Protein AF-A0A1E8PNI2-F1 (afdb_monomer)

Structure (mmCIF, N/CA/C/O backbone):
data_AF-A0A1E8PNI2-F1
#
_entry.id   AF-A0A1E8PNI2-F1
#
loop_
_atom_site.group_PDB
_atom_site.id
_atom_site.type_symbol
_atom_site.label_atom_id
_atom_site.label_alt_id
_atom_site.label_comp_id
_atom_site.label_asym_id
_atom_site.label_entity_id
_atom_site.label_seq_id
_atom_site.pdbx_PDB_ins_code
_atom_site.Cartn_x
_atom_site.Cartn_y
_atom_site.Cartn_z
_atom_site.occupancy
_atom_site.B_iso_or_equiv
_atom_site.auth_seq_id
_atom_site.auth_comp_id
_atom_site.auth_asym_id
_atom_site.auth_atom_id
_atom_site.pdbx_PDB_model_num
ATOM 1 N N . MET A 1 1 ? -2.987 -13.257 9.034 1.00 84.88 1 MET A N 1
ATOM 2 C CA . MET A 1 1 ? -2.540 -12.461 10.201 1.00 84.88 1 MET A CA 1
ATOM 3 C C . MET A 1 1 ? -3.691 -11.672 10.809 1.00 84.88 1 MET A C 1
ATOM 5 O O . MET A 1 1 ? -3.978 -11.896 11.973 1.00 84.88 1 MET A O 1
ATOM 9 N N . THR A 1 2 ? -4.420 -10.853 10.042 1.00 90.94 2 THR A N 1
ATOM 10 C CA . THR A 1 2 ? -5.503 -9.996 10.569 1.00 90.94 2 THR A CA 1
ATOM 11 C C . THR A 1 2 ? -6.561 -10.739 11.387 1.00 90.94 2 THR A C 1
ATOM 13 O O . THR A 1 2 ? -6.875 -10.319 12.491 1.00 90.94 2 THR A O 1
ATOM 16 N N . LYS A 1 3 ? -7.035 -11.902 10.914 1.00 92.62 3 LYS A N 1
ATOM 17 C CA . LYS A 1 3 ? -7.978 -12.752 11.665 1.00 92.62 3 LYS A CA 1
ATOM 18 C C . LYS A 1 3 ? -7.457 -13.161 13.052 1.00 92.62 3 LYS A C 1
ATOM 20 O O . LYS A 1 3 ? -8.230 -13.194 13.996 1.00 92.62 3 LYS A O 1
ATOM 25 N N . ALA A 1 4 ? -6.165 -13.466 13.171 1.00 95.38 4 ALA A N 1
ATOM 26 C CA . ALA A 1 4 ? -5.557 -13.889 14.432 1.00 95.38 4 ALA A CA 1
ATOM 27 C C . ALA A 1 4 ? -5.310 -12.708 15.385 1.00 95.38 4 ALA A C 1
ATOM 29 O O . ALA A 1 4 ? -5.453 -12.859 16.589 1.00 95.38 4 ALA A O 1
ATOM 30 N N . ALA A 1 5 ? -4.980 -11.530 14.846 1.00 93.88 5 ALA A N 1
ATOM 31 C CA . ALA A 1 5 ? -4.781 -10.311 15.632 1.00 93.88 5 ALA A CA 1
ATOM 32 C C . ALA A 1 5 ? -6.100 -9.658 16.078 1.00 93.88 5 ALA A C 1
ATOM 34 O O . ALA A 1 5 ? -6.099 -8.808 16.958 1.00 93.88 5 ALA A O 1
ATOM 35 N N . LEU A 1 6 ? -7.228 -10.054 15.488 1.00 93.75 6 LEU A N 1
ATOM 36 C CA . LEU A 1 6 ? -8.536 -9.436 15.683 1.00 93.75 6 LEU A CA 1
ATOM 37 C C . LEU A 1 6 ? -8.996 -9.270 17.152 1.00 93.75 6 LEU A C 1
ATOM 39 O O . LEU A 1 6 ? -9.626 -8.246 17.432 1.00 93.75 6 LEU A O 1
ATOM 43 N N . PRO A 1 7 ? -8.709 -10.198 18.092 1.00 93.88 7 PRO A N 1
ATOM 44 C CA . PRO A 1 7 ? -9.029 -10.012 19.513 1.00 93.88 7 PRO A CA 1
ATOM 45 C C . PRO A 1 7 ? -8.232 -8.887 20.189 1.00 93.88 7 PRO A C 1
ATOM 47 O O . PRO A 1 7 ? -8.651 -8.383 21.222 1.00 93.88 7 PRO A O 1
ATOM 50 N N . LEU A 1 8 ? -7.094 -8.496 19.611 1.00 94.56 8 LEU A N 1
ATOM 51 C CA . LEU A 1 8 ? -6.194 -7.469 20.141 1.00 94.56 8 LEU A CA 1
ATOM 52 C C . LEU A 1 8 ? -6.429 -6.088 19.508 1.00 94.56 8 LEU A C 1
ATOM 54 O O . LEU A 1 8 ? -5.874 -5.106 19.983 1.00 94.56 8 LEU A O 1
ATOM 58 N N . LEU A 1 9 ? -7.221 -5.998 18.432 1.00 94.44 9 LEU A N 1
ATOM 59 C CA . LEU A 1 9 ? -7.457 -4.747 17.707 1.00 94.44 9 LEU A CA 1
ATOM 60 C C . LEU A 1 9 ? -8.602 -3.939 18.330 1.00 94.44 9 LEU A C 1
ATOM 62 O O . LEU A 1 9 ? -9.742 -4.411 18.406 1.00 94.44 9 LEU A O 1
ATOM 66 N N . HIS A 1 10 ? -8.295 -2.699 18.705 1.00 93.44 10 HIS A N 1
ATOM 67 C CA . HIS A 1 10 ? -9.239 -1.723 19.253 1.00 93.44 10 HIS A CA 1
ATOM 68 C C . HIS A 1 10 ? -9.968 -0.953 18.133 1.00 93.44 10 HIS A C 1
ATOM 70 O O . HIS A 1 10 ? -9.463 -0.888 17.007 1.00 93.44 10 HIS A O 1
ATOM 76 N N . PRO A 1 11 ? -11.121 -0.322 18.421 1.00 91.44 11 PRO A N 1
ATOM 77 C CA . PRO A 1 11 ? -11.687 0.700 17.541 1.00 91.44 11 PRO A CA 1
ATOM 78 C C . PRO A 1 11 ? -10.656 1.805 17.262 1.00 91.44 11 PRO A C 1
ATOM 80 O O . PRO A 1 11 ? -9.955 2.234 18.175 1.00 91.44 11 PRO A O 1
ATOM 83 N N . GLY A 1 12 ? -10.527 2.226 16.003 1.00 91.50 12 GLY A N 1
ATOM 84 C CA . GLY A 1 12 ? -9.488 3.158 15.547 1.00 91.50 12 GLY A CA 1
ATOM 85 C C . GLY A 1 12 ? -8.195 2.487 15.071 1.00 91.50 12 GLY A C 1
ATOM 86 O O . GLY A 1 12 ? -7.355 3.147 14.461 1.00 91.50 12 GLY A O 1
ATOM 87 N N . ALA A 1 13 ? -8.029 1.173 15.276 1.00 96.25 13 ALA A N 1
ATOM 88 C CA . ALA A 1 13 ? -6.859 0.461 14.771 1.00 96.25 13 ALA A CA 1
ATOM 89 C C . ALA A 1 13 ? -6.782 0.494 13.233 1.00 96.25 13 ALA A C 1
ATOM 91 O O . ALA A 1 13 ? -7.790 0.546 12.524 1.00 96.25 13 ALA A O 1
ATOM 92 N N . SER A 1 14 ? -5.562 0.407 12.708 1.00 97.00 14 SER A N 1
ATOM 93 C CA . SER A 1 14 ? -5.287 0.422 11.272 1.00 97.00 14 SER A CA 1
ATOM 94 C C . SER A 1 14 ? -4.372 -0.736 10.900 1.00 97.00 14 SER A C 1
ATOM 96 O O . SER A 1 14 ? -3.377 -1.007 11.574 1.00 97.00 14 SER A O 1
ATOM 98 N N . VAL A 1 15 ? -4.719 -1.444 9.828 1.00 96.81 15 VAL A N 1
ATOM 99 C CA . VAL A 1 15 ? -3.931 -2.545 9.275 1.00 96.81 15 VAL A CA 1
ATOM 100 C C . VAL A 1 15 ? -3.375 -2.116 7.929 1.00 96.81 15 VAL A C 1
ATOM 102 O O . VAL A 1 15 ? -4.102 -1.628 7.066 1.00 96.81 15 VAL A O 1
ATOM 105 N N . LEU A 1 16 ? -2.079 -2.338 7.737 1.00 97.56 16 LEU A N 1
ATOM 106 C CA . LEU A 1 16 ? -1.362 -1.903 6.549 1.00 97.56 16 LEU A CA 1
ATOM 107 C C . LEU A 1 16 ? -0.664 -3.077 5.866 1.00 97.56 16 LEU A C 1
ATOM 109 O O . LEU A 1 16 ? -0.139 -3.983 6.517 1.00 97.56 16 LEU A O 1
ATOM 113 N N . THR A 1 17 ? -0.616 -3.049 4.538 1.00 97.44 17 THR A N 1
ATOM 114 C CA . THR A 1 17 ? 0.190 -3.987 3.754 1.00 97.44 17 THR A CA 1
ATOM 115 C C . THR A 1 17 ? 1.008 -3.287 2.676 1.00 97.44 17 THR A C 1
ATOM 117 O O . THR A 1 17 ? 0.727 -2.156 2.298 1.00 97.44 17 THR A O 1
ATOM 120 N N . LEU A 1 18 ? 2.023 -3.980 2.157 1.00 96.12 18 LEU A N 1
ATOM 121 C CA . LEU A 1 18 ? 2.832 -3.507 1.035 1.00 96.12 18 LEU A CA 1
ATOM 122 C C . LEU A 1 18 ? 2.531 -4.300 -0.238 1.00 96.12 18 LEU A C 1
ATOM 124 O O . LEU A 1 18 ? 2.569 -5.546 -0.253 1.00 96.12 18 LEU A O 1
ATOM 128 N N . THR A 1 19 ? 2.309 -3.557 -1.313 1.00 94.56 19 THR A N 1
ATOM 129 C CA . THR A 1 19 ? 2.135 -4.015 -2.692 1.00 94.56 19 THR A CA 1
ATOM 130 C C . THR A 1 19 ? 3.088 -3.260 -3.628 1.00 94.56 19 THR A C 1
ATOM 132 O O . THR A 1 19 ? 3.952 -2.512 -3.168 1.00 94.56 19 THR A O 1
ATOM 135 N N . CYS A 1 20 ? 3.011 -3.525 -4.926 1.00 90.25 20 CYS A N 1
ATOM 136 C CA . CYS A 1 20 ? 3.808 -2.854 -5.944 1.00 90.25 20 CYS A CA 1
ATOM 137 C C . CYS A 1 20 ? 3.066 -2.841 -7.285 1.00 90.25 20 CYS A C 1
ATOM 139 O O . CYS A 1 20 ? 2.121 -3.602 -7.496 1.00 90.25 20 CYS A O 1
ATOM 141 N N . LEU A 1 21 ? 3.565 -2.039 -8.229 1.00 88.06 21 LEU A N 1
ATOM 142 C CA . LEU A 1 21 ? 2.986 -1.855 -9.567 1.00 88.06 21 LEU A CA 1
ATOM 143 C C . LEU A 1 21 ? 2.722 -3.166 -10.339 1.00 88.06 21 LEU A C 1
ATOM 145 O O . LEU A 1 21 ? 1.825 -3.215 -11.178 1.00 88.06 21 LEU A O 1
ATOM 149 N N . GLY A 1 22 ? 3.463 -4.237 -10.030 1.00 85.50 22 GLY A N 1
ATOM 150 C CA . GLY A 1 22 ? 3.287 -5.562 -10.631 1.00 85.50 22 GLY A CA 1
ATOM 151 C C . GLY A 1 22 ? 1.914 -6.211 -10.391 1.00 85.50 22 GLY A C 1
ATOM 152 O O . GLY A 1 22 ? 1.605 -7.208 -11.035 1.00 85.50 22 GLY A O 1
ATOM 153 N N . ALA A 1 23 ? 1.100 -5.675 -9.476 1.00 87.19 23 ALA A N 1
ATOM 154 C CA . ALA A 1 23 ? -0.277 -6.116 -9.250 1.00 87.19 23 ALA A CA 1
ATOM 155 C C . ALA A 1 23 ? -1.255 -5.642 -10.337 1.00 87.19 23 ALA A C 1
ATOM 157 O O . ALA A 1 23 ? -2.196 -6.354 -10.678 1.00 87.19 23 ALA A O 1
ATOM 158 N N . VAL A 1 24 ? -1.030 -4.440 -10.875 1.00 88.06 24 VAL A N 1
ATOM 159 C CA . VAL A 1 24 ? -1.946 -3.770 -11.816 1.00 88.06 24 VAL A CA 1
ATOM 160 C C . VAL A 1 24 ? -1.421 -3.767 -13.249 1.00 88.06 24 VAL A C 1
ATOM 162 O O . VAL A 1 24 ? -2.191 -3.594 -14.192 1.00 88.06 24 VAL A O 1
ATOM 165 N N . ARG A 1 25 ? -0.110 -3.954 -13.436 1.00 85.69 25 ARG A N 1
ATOM 166 C CA . ARG A 1 25 ? 0.539 -4.029 -14.749 1.00 85.69 25 ARG A CA 1
ATOM 167 C C . ARG A 1 25 ? 1.509 -5.198 -14.787 1.00 85.69 25 ARG A C 1
ATOM 169 O O . ARG A 1 25 ? 2.191 -5.482 -13.806 1.00 85.69 25 ARG A O 1
ATOM 176 N N . ALA A 1 26 ? 1.608 -5.840 -15.948 1.00 82.00 26 ALA A N 1
ATOM 177 C CA . ALA A 1 26 ? 2.597 -6.881 -16.172 1.00 82.00 26 ALA A CA 1
ATOM 178 C C . ALA A 1 26 ? 4.001 -6.275 -16.068 1.00 82.00 26 ALA A C 1
ATOM 180 O O . ALA A 1 26 ? 4.405 -5.472 -16.906 1.00 82.00 26 ALA A O 1
ATOM 181 N N . ALA A 1 27 ? 4.727 -6.650 -15.016 1.00 73.88 27 ALA A N 1
ATOM 182 C CA . ALA A 1 27 ? 6.113 -6.272 -14.835 1.00 73.88 27 ALA A CA 1
ATOM 183 C C . ALA A 1 27 ? 7.032 -7.459 -15.168 1.00 73.88 27 ALA A C 1
ATOM 185 O O . ALA A 1 27 ? 6.811 -8.569 -14.671 1.00 73.88 27 ALA A O 1
ATOM 186 N N . PRO A 1 28 ? 8.078 -7.246 -15.978 1.00 71.44 28 PRO A N 1
ATOM 187 C CA . PRO A 1 28 ? 9.084 -8.259 -16.259 1.00 71.44 28 PRO A CA 1
ATOM 188 C C . PRO A 1 28 ? 9.694 -8.775 -14.967 1.00 71.44 28 PRO A C 1
ATOM 190 O O . PRO A 1 28 ? 9.902 -8.013 -14.021 1.00 71.44 28 PRO A O 1
ATOM 193 N N . TYR A 1 29 ? 9.984 -10.073 -14.931 1.00 71.19 29 TYR A N 1
ATOM 194 C CA . TYR A 1 29 ? 10.597 -10.757 -13.787 1.00 71.19 29 TYR A CA 1
ATOM 195 C C . TYR A 1 29 ? 9.740 -10.798 -12.507 1.00 71.19 29 TYR A C 1
ATOM 197 O O . TYR A 1 29 ? 10.125 -11.470 -11.553 1.00 71.19 29 TYR A O 1
ATOM 205 N N . TYR A 1 30 ? 8.564 -10.156 -12.483 1.00 71.94 30 TYR A N 1
ATOM 206 C CA . TYR A 1 30 ? 7.614 -10.232 -11.370 1.00 71.94 30 TYR A CA 1
ATOM 207 C C . TYR A 1 30 ? 6.659 -11.428 -11.481 1.00 71.94 30 TYR A C 1
ATOM 209 O O . TYR A 1 30 ? 6.187 -11.898 -10.452 1.00 71.94 30 TYR A O 1
ATOM 217 N N . ASN A 1 31 ? 6.414 -11.961 -12.686 1.00 81.56 31 ASN A N 1
ATOM 218 C CA . ASN A 1 31 ? 5.708 -13.226 -12.953 1.00 81.56 31 ASN A CA 1
ATOM 219 C C . ASN A 1 31 ? 4.556 -13.519 -11.959 1.00 81.56 31 ASN A C 1
ATOM 221 O O . ASN A 1 31 ? 3.620 -12.735 -11.809 1.00 81.56 31 ASN A O 1
ATOM 225 N N . THR A 1 32 ? 4.646 -14.637 -11.234 1.00 86.06 32 THR A N 1
ATOM 226 C CA . THR A 1 32 ? 3.659 -15.106 -10.253 1.00 86.06 32 THR A CA 1
ATOM 227 C C . THR A 1 32 ? 3.530 -14.204 -9.024 1.00 86.06 32 THR A C 1
ATOM 229 O O . THR A 1 32 ? 2.463 -14.173 -8.409 1.00 86.06 32 THR A O 1
ATOM 232 N N . MET A 1 33 ? 4.556 -13.416 -8.680 1.00 85.50 33 MET A N 1
ATOM 233 C CA . MET A 1 33 ? 4.452 -12.432 -7.597 1.00 85.50 33 MET A CA 1
ATOM 234 C C . MET A 1 33 ? 3.443 -11.334 -7.931 1.00 85.50 33 MET A C 1
ATOM 236 O O . MET A 1 33 ? 2.768 -10.863 -7.019 1.00 85.50 33 MET A O 1
ATOM 240 N N . GLY A 1 34 ? 3.283 -10.966 -9.208 1.00 88.00 34 GLY A N 1
ATOM 241 C CA . GLY A 1 34 ? 2.249 -10.018 -9.635 1.00 88.00 34 GLY A CA 1
ATOM 242 C C . GLY A 1 34 ? 0.842 -10.491 -9.256 1.00 88.00 34 GLY A C 1
ATOM 243 O O . GLY A 1 34 ? 0.088 -9.751 -8.628 1.00 88.00 34 GLY A O 1
ATOM 244 N N . LEU A 1 35 ? 0.532 -11.769 -9.506 1.00 91.06 35 LEU A N 1
ATOM 245 C CA . LEU A 1 35 ? -0.748 -12.381 -9.124 1.00 91.06 35 LEU A CA 1
ATOM 246 C C . LEU A 1 35 ? -0.941 -12.379 -7.603 1.00 91.06 35 LEU A C 1
ATOM 248 O O . LEU A 1 35 ? -2.012 -12.030 -7.106 1.00 91.06 35 LEU A O 1
ATOM 252 N N . ALA A 1 36 ? 0.105 -12.730 -6.850 1.00 92.75 36 ALA A N 1
ATOM 253 C CA . ALA A 1 36 ? 0.057 -12.705 -5.391 1.00 92.75 36 ALA A CA 1
ATOM 254 C C . ALA A 1 36 ? -0.189 -11.284 -4.849 1.00 92.75 36 ALA A C 1
ATOM 256 O O . ALA A 1 36 ? -0.935 -11.107 -3.882 1.00 92.75 36 ALA A O 1
ATOM 257 N N . LYS A 1 37 ? 0.402 -10.259 -5.475 1.00 92.94 37 LYS A N 1
ATOM 258 C CA . LYS A 1 37 ? 0.176 -8.854 -5.114 1.00 92.94 37 LYS A CA 1
ATOM 259 C C . LYS A 1 37 ? -1.225 -8.371 -5.497 1.00 92.94 37 LYS A C 1
ATOM 261 O O . LYS A 1 37 ? -1.862 -7.735 -4.665 1.00 92.94 37 LYS A O 1
ATOM 266 N N . ALA A 1 38 ? -1.753 -8.768 -6.653 1.00 94.94 38 ALA A N 1
ATOM 267 C CA . ALA A 1 38 ? -3.136 -8.480 -7.040 1.00 94.94 38 ALA A CA 1
ATOM 268 C C . ALA A 1 38 ? -4.151 -9.105 -6.064 1.00 94.94 38 ALA A C 1
ATOM 270 O O . ALA A 1 38 ? -5.079 -8.440 -5.602 1.00 94.94 38 ALA A O 1
ATOM 271 N N . SER A 1 39 ? -3.931 -10.365 -5.670 1.00 96.44 39 SER A N 1
ATOM 272 C CA . SER A 1 39 ? -4.733 -11.034 -4.636 1.00 96.44 39 SER A CA 1
ATOM 273 C C . SER A 1 39 ? -4.646 -10.307 -3.287 1.00 96.44 39 SER A C 1
ATOM 275 O O . SER A 1 39 ? -5.661 -10.103 -2.617 1.00 96.44 39 SER A O 1
ATOM 277 N N . ARG A 1 40 ? -3.451 -9.835 -2.906 1.00 94.75 40 ARG A N 1
ATOM 278 C CA . ARG A 1 40 ? -3.257 -9.034 -1.691 1.00 94.75 40 ARG A CA 1
ATOM 279 C C . ARG A 1 40 ? -4.016 -7.703 -1.753 1.00 94.75 40 ARG A C 1
ATOM 281 O O . ARG A 1 40 ? -4.648 -7.348 -0.763 1.00 94.75 40 ARG A O 1
ATOM 288 N N . GLU A 1 41 ? -4.019 -6.997 -2.878 1.00 97.19 41 GLU A N 1
ATOM 289 C CA . GLU A 1 41 ? -4.796 -5.756 -3.036 1.00 97.19 41 GLU A CA 1
ATOM 290 C C . GLU A 1 41 ? -6.306 -5.998 -2.962 1.00 97.19 41 GLU A C 1
ATOM 292 O O . GLU A 1 41 ? -7.022 -5.235 -2.315 1.00 97.19 41 GLU A O 1
ATOM 297 N N . ALA A 1 42 ? -6.799 -7.098 -3.537 1.00 97.44 42 ALA A N 1
ATOM 298 C CA . ALA A 1 42 ? -8.191 -7.503 -3.348 1.00 97.44 42 ALA A CA 1
ATOM 299 C C . ALA A 1 42 ? -8.510 -7.780 -1.872 1.00 97.44 42 ALA A C 1
ATOM 301 O O . ALA A 1 42 ? -9.545 -7.340 -1.369 1.00 97.44 42 ALA A O 1
ATOM 302 N N . SER A 1 43 ? -7.599 -8.441 -1.150 1.00 97.00 43 SER A N 1
ATOM 303 C CA . SER A 1 43 ? -7.786 -8.715 0.278 1.00 97.00 43 SER A CA 1
ATOM 304 C C . SER A 1 43 ? -7.906 -7.442 1.121 1.00 97.00 43 SER A C 1
ATOM 306 O O . SER A 1 43 ? -8.663 -7.449 2.085 1.00 97.00 43 SER A O 1
ATOM 308 N N . VAL A 1 44 ? -7.239 -6.340 0.746 1.00 97.88 44 VAL A N 1
ATOM 309 C CA . VAL A 1 44 ? -7.368 -5.046 1.443 1.00 97.88 44 VAL A CA 1
ATOM 310 C C . VAL A 1 44 ? -8.811 -4.551 1.397 1.00 97.88 44 VAL A C 1
ATOM 312 O O . VAL A 1 44 ? -9.358 -4.206 2.440 1.00 97.88 44 VAL A O 1
ATOM 315 N N . ARG A 1 45 ? -9.461 -4.604 0.227 1.00 97.44 45 ARG A N 1
ATOM 316 C CA . ARG A 1 45 ? -10.866 -4.191 0.069 1.00 97.44 45 ARG A CA 1
ATOM 317 C C . ARG A 1 45 ? -11.815 -5.064 0.890 1.00 97.44 45 ARG A C 1
ATOM 319 O O . ARG A 1 45 ? -12.660 -4.547 1.612 1.00 97.44 45 ARG A O 1
ATOM 326 N N . HIS A 1 46 ? -11.635 -6.384 0.847 1.00 97.69 46 HIS A N 1
ATOM 327 C CA . HIS A 1 46 ? -12.462 -7.304 1.635 1.00 97.69 46 HIS A CA 1
ATOM 328 C C . HIS A 1 46 ? -12.248 -7.157 3.149 1.00 97.69 46 HIS A C 1
ATOM 330 O O . HIS A 1 46 ? -13.195 -7.294 3.925 1.00 97.69 46 HIS A O 1
ATOM 336 N N . LEU A 1 47 ? -11.017 -6.869 3.584 1.00 97.00 47 LEU A N 1
ATOM 337 C CA . LEU A 1 47 ? -10.713 -6.596 4.988 1.00 97.00 47 LEU A CA 1
ATOM 338 C C . LEU A 1 47 ? -11.301 -5.260 5.441 1.00 97.00 47 LEU A C 1
ATOM 340 O O . LEU A 1 47 ? -11.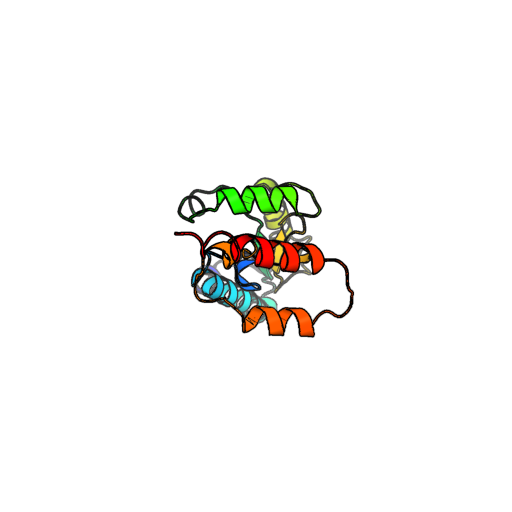841 -5.207 6.540 1.00 97.00 47 LEU A O 1
ATOM 344 N N . ALA A 1 48 ? -11.224 -4.217 4.613 1.00 97.38 48 ALA A N 1
ATOM 345 C CA . ALA A 1 48 ? -11.819 -2.919 4.912 1.00 97.38 48 ALA A CA 1
ATOM 346 C C . ALA A 1 48 ? -13.331 -3.044 5.133 1.00 97.38 48 ALA A C 1
ATOM 348 O O . ALA A 1 48 ? -13.832 -2.557 6.142 1.00 97.38 48 ALA A O 1
ATOM 349 N N . GLU A 1 49 ? -14.025 -3.785 4.266 1.00 97.75 49 GLU A N 1
ATOM 350 C CA . GLU A 1 49 ? -15.459 -4.055 4.420 1.00 97.75 49 GLU A CA 1
ATOM 351 C C . GLU A 1 49 ? -15.759 -4.850 5.701 1.00 97.75 49 GLU A C 1
ATOM 353 O O . GLU A 1 49 ? -16.603 -4.470 6.509 1.00 97.75 49 GLU A O 1
ATOM 358 N N . SER A 1 50 ? -15.013 -5.932 5.941 1.00 95.81 50 SER A N 1
ATOM 359 C CA . SER A 1 50 ? -15.260 -6.819 7.089 1.00 95.81 50 SER A CA 1
ATOM 360 C C . SER A 1 50 ? -14.958 -6.166 8.444 1.00 95.81 50 SER A C 1
ATOM 362 O O . SER A 1 50 ? -15.522 -6.559 9.464 1.00 95.81 50 SER A O 1
ATOM 364 N N . LEU A 1 51 ? -14.014 -5.222 8.486 1.00 95.56 51 LEU A N 1
ATOM 365 C CA . LEU A 1 51 ? -13.505 -4.616 9.720 1.00 95.56 51 LEU A CA 1
ATOM 366 C C . LEU A 1 51 ? -14.029 -3.193 9.952 1.00 95.56 51 LEU A C 1
ATOM 368 O O . LEU A 1 51 ? -13.980 -2.713 11.087 1.00 95.56 51 LEU A O 1
ATOM 372 N N . GLY A 1 52 ? -14.577 -2.546 8.920 1.00 95.69 52 GLY A N 1
ATOM 373 C CA . GLY A 1 52 ? -15.052 -1.165 8.976 1.00 95.69 52 GLY A CA 1
ATOM 374 C C . GLY A 1 52 ? -16.128 -0.934 10.037 1.00 95.69 52 GLY A C 1
ATOM 375 O O . GLY A 1 52 ? -16.064 0.056 10.759 1.00 95.69 52 GLY A O 1
ATOM 376 N N . GLN A 1 53 ? -17.045 -1.891 10.238 1.00 94.69 53 GLN A N 1
ATOM 377 C CA . GLN A 1 53 ? -18.083 -1.811 11.283 1.00 94.69 53 GLN A CA 1
ATOM 378 C C . GLN A 1 53 ? -17.511 -1.752 12.709 1.00 94.69 53 GLN A C 1
ATOM 380 O O . GLN A 1 53 ? -18.169 -1.277 13.629 1.00 94.69 53 GLN A O 1
ATOM 385 N N . ARG A 1 54 ? -16.272 -2.218 12.904 1.00 95.06 54 ARG A N 1
ATOM 386 C CA . ARG A 1 54 ? -15.550 -2.139 14.182 1.00 95.06 54 ARG A CA 1
ATOM 387 C C . ARG A 1 54 ? -14.708 -0.869 14.317 1.00 95.06 54 ARG A C 1
ATOM 389 O O . ARG A 1 54 ? -13.938 -0.758 15.269 1.00 95.06 54 ARG A O 1
ATOM 396 N N . GLY A 1 55 ? -14.795 0.051 13.357 1.00 95.38 55 GLY A N 1
ATOM 397 C CA . GLY A 1 55 ? -13.941 1.234 13.289 1.00 95.38 55 GLY A CA 1
ATOM 398 C C . GLY A 1 55 ? -12.475 0.905 12.997 1.00 95.38 55 GLY A C 1
ATOM 399 O O . GLY A 1 55 ? -11.601 1.671 13.389 1.00 95.38 55 GLY A O 1
ATOM 400 N N . ILE A 1 56 ? -12.189 -0.243 12.370 1.00 97.50 56 ILE A N 1
ATOM 401 C CA . ILE A 1 56 ? -10.826 -0.663 12.019 1.00 97.50 56 ILE A CA 1
ATOM 402 C C . ILE A 1 56 ? -10.609 -0.441 10.523 1.00 97.50 56 ILE A C 1
ATOM 404 O O . ILE A 1 56 ? -11.405 -0.887 9.694 1.00 97.50 56 ILE A O 1
ATOM 408 N N . ARG A 1 57 ? -9.502 0.214 10.172 1.00 97.88 57 ARG A N 1
ATOM 409 C CA . ARG A 1 57 ? -9.150 0.541 8.784 1.00 97.88 57 ARG A CA 1
ATOM 410 C C . ARG A 1 57 ? -8.192 -0.492 8.204 1.00 97.88 57 ARG A C 1
ATOM 412 O O . ARG A 1 57 ? -7.372 -1.064 8.923 1.00 97.88 57 ARG A O 1
ATOM 419 N N . ALA A 1 58 ? -8.268 -0.717 6.897 1.00 98.00 58 ALA A N 1
ATOM 420 C CA . ALA A 1 58 ? -7.331 -1.582 6.186 1.00 98.00 58 ALA A CA 1
ATOM 421 C C . ALA A 1 58 ? -6.877 -0.906 4.895 1.00 98.00 58 ALA A C 1
ATOM 423 O O . ALA A 1 58 ? -7.710 -0.595 4.054 1.00 98.00 58 ALA A O 1
ATOM 424 N N . ASN A 1 59 ? -5.572 -0.698 4.723 1.00 98.31 59 ASN A N 1
ATOM 425 C CA . ASN A 1 59 ? -5.002 -0.034 3.548 1.00 98.31 59 ASN A CA 1
ATOM 426 C C . ASN A 1 59 ? -3.759 -0.770 3.032 1.00 98.31 59 ASN A C 1
ATOM 428 O O . ASN A 1 59 ? -3.174 -1.626 3.707 1.00 98.31 59 ASN A O 1
ATOM 432 N N . GLY A 1 60 ? -3.326 -0.414 1.828 1.00 97.75 60 GLY A N 1
ATOM 433 C CA . GLY A 1 60 ? -2.067 -0.852 1.245 1.00 97.75 60 GLY A CA 1
ATOM 434 C C . GLY A 1 60 ? -1.232 0.317 0.732 1.00 97.75 60 GLY A C 1
ATOM 435 O O . GLY A 1 60 ? -1.767 1.346 0.338 1.00 97.75 60 GLY A O 1
ATOM 436 N N . ILE A 1 61 ? 0.087 0.138 0.701 1.00 98.00 61 ILE A N 1
ATOM 437 C CA . ILE A 1 61 ? 1.005 1.039 -0.003 1.00 98.00 61 ILE A CA 1
ATOM 438 C C . ILE A 1 61 ? 1.606 0.296 -1.189 1.00 98.00 61 ILE A C 1
ATOM 440 O O . ILE A 1 61 ? 2.245 -0.746 -1.014 1.00 98.00 61 ILE A O 1
ATOM 444 N N . SER A 1 62 ? 1.417 0.842 -2.388 1.00 96.00 62 SER A N 1
ATOM 445 C CA . SER A 1 62 ? 2.125 0.425 -3.596 1.00 96.00 62 SER A CA 1
ATOM 446 C C . SER A 1 62 ? 3.434 1.195 -3.685 1.00 96.00 62 SER A C 1
ATOM 448 O O . SER A 1 62 ? 3.463 2.354 -4.097 1.00 96.00 62 SER A O 1
ATOM 450 N N . ALA A 1 63 ? 4.516 0.574 -3.222 1.00 94.25 63 ALA A N 1
ATOM 451 C CA . ALA A 1 63 ? 5.819 1.222 -3.181 1.00 94.25 63 ALA A CA 1
ATOM 452 C C . ALA A 1 63 ? 6.554 1.087 -4.522 1.00 94.25 63 ALA A C 1
ATOM 454 O O . ALA A 1 63 ? 6.493 0.046 -5.190 1.00 94.25 63 ALA A O 1
ATOM 455 N N . GLY A 1 64 ? 7.300 2.133 -4.879 1.00 91.06 64 GLY A N 1
ATOM 456 C CA . GLY A 1 64 ? 8.289 2.084 -5.949 1.00 91.06 64 GLY A CA 1
ATOM 457 C C . GLY A 1 64 ? 9.438 1.116 -5.630 1.00 91.06 64 GLY A C 1
ATOM 458 O O . GLY A 1 64 ? 9.541 0.589 -4.519 1.00 91.06 64 GLY A O 1
ATOM 459 N N . PRO A 1 65 ? 10.327 0.846 -6.597 1.00 89.50 65 PRO A N 1
ATOM 460 C CA . PRO A 1 65 ? 11.449 -0.054 -6.375 1.00 89.50 65 PRO A CA 1
ATOM 461 C C . PRO A 1 65 ? 12.433 0.545 -5.359 1.00 89.50 65 PRO A C 1
ATOM 463 O O . PRO A 1 65 ? 12.971 1.631 -5.562 1.00 89.50 65 PRO A O 1
ATOM 466 N N . ILE A 1 66 ? 12.707 -0.203 -4.289 1.00 90.88 66 ILE A N 1
ATOM 467 C CA . ILE A 1 66 ? 13.694 0.130 -3.255 1.00 90.88 66 ILE A CA 1
ATOM 468 C C . ILE A 1 66 ? 14.685 -1.026 -3.144 1.00 90.88 66 ILE A C 1
ATOM 470 O O . ILE A 1 66 ? 14.303 -2.200 -3.190 1.00 90.88 66 ILE A O 1
ATOM 474 N N . LYS A 1 67 ? 15.972 -0.710 -2.986 1.00 85.44 67 LYS A N 1
ATOM 475 C CA . LYS A 1 67 ? 17.019 -1.718 -2.802 1.00 85.44 67 LYS A CA 1
ATOM 476 C C . LYS A 1 67 ? 16.875 -2.361 -1.417 1.00 85.44 67 LYS A C 1
ATOM 478 O O . LYS A 1 67 ? 17.223 -1.764 -0.408 1.00 85.44 67 LYS A O 1
ATOM 483 N N . THR A 1 68 ? 16.357 -3.583 -1.387 1.00 86.62 68 THR A N 1
ATOM 484 C CA . THR A 1 68 ? 16.149 -4.387 -0.173 1.00 86.62 68 THR A CA 1
ATOM 485 C C . THR A 1 68 ? 16.706 -5.797 -0.369 1.00 86.62 68 THR A C 1
ATOM 487 O O . THR A 1 68 ? 16.971 -6.207 -1.500 1.00 86.62 68 THR A O 1
ATOM 490 N N . LEU A 1 69 ? 16.840 -6.567 0.716 1.00 83.44 69 LEU A N 1
ATOM 491 C CA . LEU A 1 69 ? 17.238 -7.981 0.645 1.00 83.44 69 LEU A CA 1
ATOM 492 C C . LEU A 1 69 ? 16.250 -8.837 -0.163 1.00 83.44 69 LEU A C 1
ATOM 494 O O . LEU A 1 69 ? 16.653 -9.767 -0.846 1.00 83.44 69 LEU A O 1
ATOM 498 N N . ALA A 1 70 ? 14.956 -8.514 -0.130 1.00 77.62 70 ALA A N 1
ATOM 499 C CA . ALA A 1 70 ? 13.963 -9.219 -0.942 1.00 77.62 70 ALA A CA 1
ATOM 500 C C . ALA A 1 70 ? 14.110 -8.899 -2.441 1.00 77.62 70 ALA A C 1
ATOM 502 O O . ALA A 1 70 ? 13.813 -9.733 -3.292 1.00 77.62 70 ALA A O 1
ATOM 503 N N . ALA A 1 71 ? 14.580 -7.693 -2.767 1.00 76.38 71 ALA A N 1
ATOM 504 C CA . ALA A 1 71 ? 14.759 -7.251 -4.144 1.00 76.38 71 ALA A CA 1
ATOM 505 C C . ALA A 1 71 ? 16.082 -7.719 -4.772 1.00 76.38 71 ALA A C 1
ATOM 507 O O . ALA A 1 71 ? 16.174 -7.790 -5.997 1.00 76.38 71 ALA A O 1
ATOM 508 N N . SER A 1 72 ? 17.099 -8.067 -3.974 1.00 73.31 72 SER A N 1
ATOM 509 C CA . SER A 1 72 ? 18.398 -8.524 -4.493 1.00 73.31 72 SER A CA 1
ATOM 510 C C . SER A 1 72 ? 18.332 -9.878 -5.209 1.00 73.31 72 SER A C 1
ATOM 512 O O . SER A 1 72 ? 19.213 -10.171 -6.013 1.00 73.31 72 SER A O 1
ATOM 514 N N . GLY A 1 73 ? 17.284 -10.676 -4.972 1.00 74.88 73 GLY A N 1
ATOM 515 C CA . GLY A 1 73 ? 17.034 -11.935 -5.683 1.00 74.88 73 GLY A CA 1
ATOM 516 C C . GLY A 1 73 ? 16.381 -11.777 -7.063 1.00 74.88 73 GLY A C 1
ATOM 517 O O . GLY A 1 73 ? 16.258 -12.762 -7.789 1.00 74.88 73 GLY A O 1
ATOM 518 N N . ILE A 1 74 ? 15.950 -10.568 -7.445 1.00 75.38 74 ILE A N 1
ATOM 519 C CA . ILE A 1 74 ? 15.259 -10.323 -8.719 1.00 75.38 74 ILE A CA 1
ATOM 520 C C . ILE A 1 74 ? 16.288 -9.969 -9.798 1.00 75.38 74 ILE A C 1
ATOM 522 O O . ILE A 1 74 ? 17.017 -8.978 -9.696 1.00 75.38 74 ILE A O 1
ATOM 526 N N . LYS A 1 75 ? 16.328 -10.771 -10.869 1.00 74.81 75 LYS A N 1
ATOM 527 C CA . LYS A 1 75 ? 17.194 -10.527 -12.029 1.00 74.81 75 LYS A CA 1
ATOM 528 C C . LYS A 1 75 ? 16.912 -9.140 -12.621 1.00 74.81 75 LYS A C 1
ATOM 530 O O . LYS A 1 75 ? 15.762 -8.744 -12.766 1.00 74.81 75 LYS A O 1
ATOM 535 N N . ASP A 1 76 ? 17.975 -8.406 -12.955 1.00 78.69 76 ASP A N 1
ATOM 536 C CA . ASP A 1 76 ? 17.912 -7.075 -13.578 1.00 78.69 76 ASP A CA 1
ATOM 537 C C . ASP A 1 76 ? 17.212 -5.970 -12.746 1.00 78.69 76 ASP A C 1
ATOM 539 O O . ASP A 1 76 ? 16.919 -4.893 -13.271 1.00 78.69 76 ASP A O 1
ATOM 543 N N . PHE A 1 77 ? 17.026 -6.147 -11.429 1.00 81.44 77 PHE A N 1
ATOM 544 C CA . PHE A 1 77 ? 16.400 -5.128 -10.566 1.00 81.44 77 PHE A CA 1
ATOM 545 C C . PHE A 1 77 ? 17.127 -3.768 -10.583 1.00 81.44 77 PHE A C 1
ATOM 547 O O . PHE A 1 77 ? 16.495 -2.713 -10.549 1.00 81.44 77 PHE A O 1
ATOM 554 N N . SER A 1 78 ? 18.457 -3.762 -10.720 1.00 83.25 78 SER A N 1
ATOM 555 C CA . SER A 1 78 ? 19.241 -2.525 -10.864 1.00 83.25 78 SER A CA 1
ATOM 556 C C . SER A 1 78 ? 18.871 -1.723 -12.118 1.00 83.25 78 SER A C 1
ATOM 558 O O . SER A 1 78 ? 18.902 -0.493 -12.085 1.00 83.25 78 SER A O 1
ATOM 560 N N . LYS A 1 79 ? 18.483 -2.390 -13.217 1.00 84.62 79 LYS A N 1
ATOM 561 C CA . LYS A 1 79 ? 18.014 -1.706 -14.433 1.00 84.62 79 LYS A CA 1
ATOM 562 C C . LYS A 1 79 ? 16.660 -1.050 -14.195 1.00 84.62 79 LYS A C 1
ATOM 564 O O . LYS A 1 79 ? 16.472 0.086 -14.615 1.00 84.62 79 LYS A O 1
ATOM 569 N N . LEU A 1 80 ? 15.761 -1.720 -13.469 1.00 83.06 80 LEU A N 1
ATOM 570 C CA . LEU A 1 80 ? 14.477 -1.145 -13.068 1.00 83.06 80 LEU A CA 1
ATOM 571 C C . LEU A 1 80 ? 14.675 0.105 -12.198 1.00 83.06 80 LEU A C 1
ATOM 573 O O . LEU A 1 80 ? 14.057 1.129 -12.469 1.00 83.06 80 LEU A O 1
ATOM 577 N N . LEU A 1 81 ? 15.580 0.059 -11.215 1.00 87.94 81 LEU A N 1
ATOM 578 C CA . LEU A 1 81 ? 15.929 1.229 -10.395 1.00 87.94 81 LEU A CA 1
ATOM 579 C C . LEU A 1 81 ? 16.465 2.394 -11.239 1.00 87.94 81 LEU A C 1
ATOM 581 O O . LEU A 1 81 ? 16.086 3.543 -11.018 1.00 87.94 81 LEU A O 1
ATOM 585 N N . GLY A 1 82 ? 17.345 2.118 -12.205 1.00 88.00 82 GLY A N 1
ATOM 586 C CA . GLY A 1 82 ? 17.866 3.145 -13.110 1.00 88.00 82 GLY A CA 1
ATOM 587 C C . GLY A 1 82 ? 16.796 3.701 -14.054 1.00 88.00 82 GLY A C 1
ATOM 588 O O . GLY A 1 82 ? 16.771 4.900 -14.329 1.00 88.00 82 GLY A O 1
ATOM 589 N N . PHE A 1 83 ? 15.893 2.843 -14.529 1.00 86.88 83 PHE A N 1
ATOM 590 C CA . PHE A 1 83 ? 14.771 3.236 -15.372 1.00 86.88 83 PHE A CA 1
ATOM 591 C C . PHE A 1 83 ? 13.796 4.133 -14.608 1.00 86.88 83 PHE A C 1
ATOM 593 O O . PHE A 1 83 ? 13.470 5.215 -15.098 1.00 86.88 83 PHE A O 1
ATOM 600 N N . VAL A 1 84 ? 13.393 3.737 -13.397 1.00 88.44 84 VAL A N 1
ATOM 601 C CA . VAL A 1 84 ? 12.469 4.521 -12.571 1.00 88.44 84 VAL A CA 1
ATOM 602 C C . VAL A 1 84 ? 13.069 5.874 -12.212 1.00 88.44 84 VAL A C 1
ATOM 604 O O . VAL A 1 84 ? 12.416 6.890 -12.436 1.00 88.44 84 VAL A O 1
ATOM 607 N N . ALA A 1 85 ? 14.335 5.920 -11.790 1.00 90.44 85 ALA A N 1
ATOM 608 C CA . ALA A 1 85 ? 15.015 7.183 -11.508 1.00 90.44 85 ALA A CA 1
ATOM 609 C C . ALA A 1 85 ? 15.009 8.147 -12.706 1.00 90.44 85 ALA A C 1
ATOM 611 O O . ALA A 1 85 ? 14.844 9.347 -12.527 1.00 90.44 85 ALA A O 1
ATOM 612 N N . LYS A 1 86 ? 15.143 7.643 -13.936 1.00 90.06 86 LYS A N 1
ATOM 613 C CA . LYS A 1 86 ? 15.147 8.491 -15.136 1.00 90.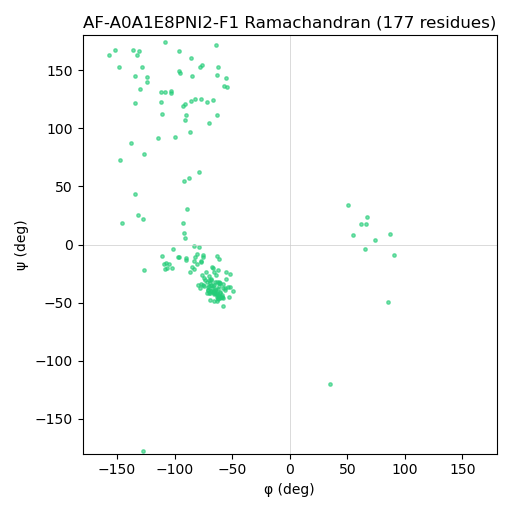06 86 LYS A CA 1
ATOM 614 C C . LYS A 1 86 ? 13.752 8.921 -15.580 1.00 90.06 86 LYS A C 1
ATOM 616 O O . LYS A 1 86 ? 13.617 10.029 -16.091 1.00 90.06 86 LYS A O 1
ATOM 621 N N . HIS A 1 87 ? 12.732 8.076 -15.423 1.00 87.75 87 HIS A N 1
ATOM 622 C CA . HIS A 1 87 ? 11.418 8.279 -16.053 1.00 87.75 87 HIS A CA 1
ATOM 623 C C . HIS A 1 87 ? 10.310 8.702 -15.085 1.00 87.75 87 HIS A C 1
ATOM 625 O O . HIS A 1 87 ? 9.277 9.187 -15.541 1.00 87.75 87 HIS A O 1
ATOM 631 N N . ALA A 1 88 ? 10.502 8.541 -13.773 1.00 91.12 88 ALA A N 1
ATOM 632 C CA . ALA A 1 88 ? 9.503 8.947 -12.794 1.00 91.12 88 ALA A CA 1
ATOM 633 C C . ALA A 1 88 ? 9.298 10.466 -12.863 1.00 91.12 88 ALA A C 1
ATOM 635 O O . ALA A 1 88 ? 10.271 11.188 -13.092 1.00 91.12 88 ALA A O 1
ATOM 636 N N . PRO A 1 89 ? 8.079 10.976 -12.628 1.00 94.00 89 PRO A N 1
ATOM 637 C CA . PRO A 1 89 ? 7.824 12.410 -12.540 1.00 94.00 89 PRO A CA 1
ATOM 638 C C . PRO A 1 89 ? 8.794 13.138 -11.601 1.00 94.00 89 PRO A C 1
ATOM 640 O O . PRO A 1 89 ? 9.314 14.189 -11.965 1.00 94.00 89 PRO A O 1
ATOM 643 N N . LEU A 1 90 ? 9.131 12.535 -10.453 1.00 94.44 90 LEU A N 1
ATOM 644 C CA . LEU A 1 90 ? 10.113 13.091 -9.511 1.00 94.44 90 LEU A CA 1
ATOM 645 C C . LEU A 1 90 ? 11.588 12.882 -9.905 1.00 94.44 90 LEU A C 1
ATOM 647 O O . LEU A 1 90 ? 12.472 13.337 -9.184 1.00 94.44 90 LEU A O 1
ATOM 651 N N . ARG A 1 91 ? 11.872 12.190 -11.017 1.00 92.94 91 ARG A N 1
ATOM 652 C CA . ARG A 1 91 ? 13.225 11.914 -11.550 1.00 92.94 91 ARG A CA 1
ATOM 653 C C . ARG A 1 91 ? 14.202 11.331 -10.519 1.00 92.94 91 ARG A C 1
ATOM 655 O O . ARG A 1 91 ? 15.403 11.596 -10.546 1.00 92.94 91 ARG A O 1
ATOM 662 N N . ARG A 1 92 ? 13.677 10.519 -9.601 1.00 92.56 92 ARG A N 1
ATOM 663 C CA . ARG A 1 92 ? 14.438 9.779 -8.589 1.00 92.56 92 ARG A CA 1
ATOM 664 C C . ARG A 1 92 ? 13.657 8.562 -8.109 1.00 92.56 92 ARG A C 1
A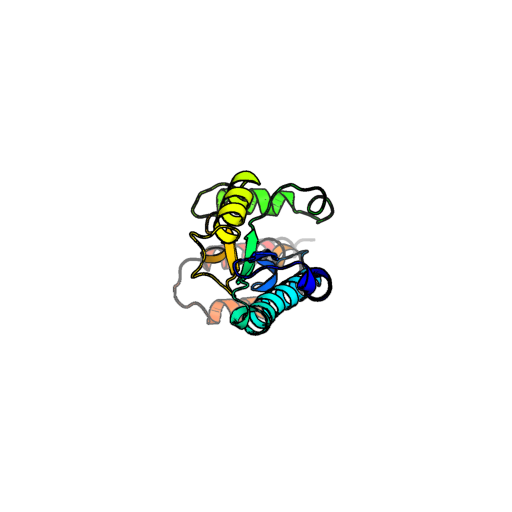TOM 666 O O . ARG A 1 92 ? 12.444 8.486 -8.291 1.00 92.56 92 ARG A O 1
ATOM 673 N N . ASN A 1 93 ? 14.362 7.635 -7.468 1.00 92.00 93 ASN A N 1
ATOM 674 C CA . ASN A 1 93 ? 13.722 6.554 -6.725 1.00 92.00 93 ASN A CA 1
ATOM 675 C C . ASN A 1 93 ? 13.215 7.067 -5.373 1.00 92.00 93 ASN A C 1
ATOM 677 O O . ASN A 1 93 ? 13.763 8.020 -4.811 1.00 92.00 93 ASN A O 1
ATOM 681 N N . VAL A 1 94 ? 12.178 6.408 -4.868 1.00 95.50 94 VAL A N 1
ATOM 682 C CA . VAL A 1 94 ? 11.693 6.616 -3.503 1.00 95.50 94 VAL A CA 1
ATOM 683 C C . VAL A 1 94 ? 12.615 5.939 -2.494 1.00 95.50 94 VAL A C 1
ATOM 685 O O . VAL A 1 94 ? 13.303 4.967 -2.826 1.00 95.50 94 VAL A O 1
ATOM 688 N N . ASN A 1 95 ? 12.633 6.448 -1.268 1.00 94.31 95 ASN A N 1
ATOM 689 C CA . ASN A 1 95 ? 13.376 5.856 -0.157 1.00 94.31 95 ASN A CA 1
ATOM 690 C C . ASN A 1 95 ? 12.435 5.196 0.871 1.00 94.31 95 ASN A C 1
ATOM 692 O O . ASN A 1 95 ? 11.207 5.233 0.745 1.00 94.31 95 ASN A O 1
ATOM 696 N N . ILE A 1 96 ? 13.015 4.516 1.864 1.00 96.06 96 ILE A N 1
ATOM 697 C CA . ILE A 1 96 ? 12.232 3.823 2.899 1.00 96.06 96 ILE A CA 1
ATOM 698 C C . ILE A 1 96 ? 11.540 4.814 3.836 1.00 96.06 96 ILE A C 1
ATOM 700 O O . ILE A 1 96 ? 10.485 4.494 4.377 1.00 96.06 96 ILE A O 1
ATOM 704 N N . GLU A 1 97 ? 12.097 6.011 3.995 1.00 96.88 97 GLU A N 1
ATOM 705 C CA . GLU A 1 97 ? 11.573 7.076 4.842 1.00 96.88 97 GLU A CA 1
ATOM 706 C C . GLU A 1 97 ? 10.266 7.637 4.271 1.00 96.88 97 GLU A C 1
ATOM 708 O O . GLU A 1 97 ? 9.315 7.845 5.011 1.00 96.88 97 GLU A O 1
ATOM 713 N N . GLU A 1 98 ? 10.158 7.809 2.955 1.00 96.94 98 GLU A N 1
ATOM 714 C CA . GLU A 1 98 ? 8.938 8.263 2.274 1.00 96.94 98 GLU A CA 1
ATOM 715 C C . GLU A 1 98 ? 7.802 7.242 2.388 1.00 96.94 98 GLU A C 1
ATOM 717 O O . GLU A 1 98 ? 6.652 7.595 2.674 1.00 96.94 98 GLU A O 1
ATOM 722 N N . VAL A 1 99 ? 8.132 5.958 2.219 1.00 97.00 99 VAL A N 1
ATOM 723 C CA . VAL A 1 99 ? 7.183 4.859 2.441 1.00 97.00 99 VAL A CA 1
ATOM 724 C C . VAL A 1 99 ? 6.800 4.779 3.919 1.00 97.00 99 VAL A C 1
ATOM 726 O O . VAL A 1 99 ? 5.622 4.618 4.232 1.00 97.00 99 VAL A O 1
ATOM 729 N N . GLY A 1 100 ? 7.766 4.938 4.824 1.00 97.50 100 GLY A N 1
ATOM 730 C CA . GLY A 1 100 ? 7.569 4.928 6.272 1.00 97.50 100 GLY A CA 1
ATOM 731 C C . GLY A 1 100 ? 6.701 6.083 6.764 1.00 97.50 100 GLY A C 1
ATOM 732 O O . GLY A 1 100 ? 5.785 5.859 7.547 1.00 97.50 100 GLY A O 1
ATOM 733 N N . ASN A 1 101 ? 6.909 7.293 6.249 1.00 98.00 101 ASN A N 1
ATOM 734 C CA . ASN A 1 101 ? 6.096 8.467 6.565 1.00 98.00 101 ASN A CA 1
ATOM 735 C C . ASN A 1 101 ? 4.653 8.282 6.088 1.00 98.00 101 ASN A C 1
ATOM 737 O O . ASN A 1 101 ? 3.712 8.575 6.824 1.00 98.00 101 ASN A O 1
ATOM 741 N N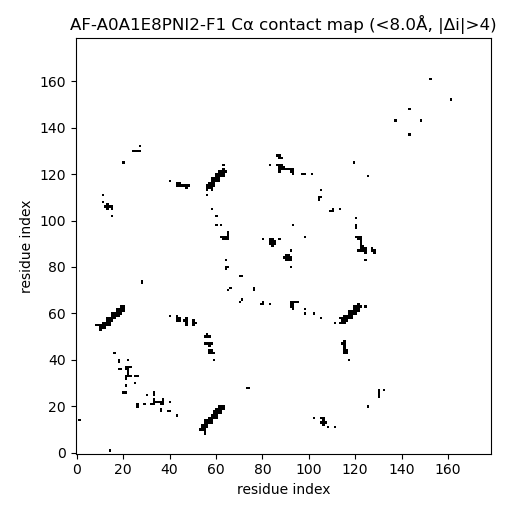 . THR A 1 102 ? 4.466 7.727 4.888 1.00 98.00 102 THR A N 1
ATOM 742 C CA . THR A 1 102 ? 3.126 7.403 4.379 1.00 98.00 102 THR A CA 1
ATOM 743 C C . THR A 1 102 ? 2.469 6.302 5.214 1.00 98.00 102 THR A C 1
ATOM 745 O O . THR A 1 102 ? 1.283 6.383 5.524 1.00 98.00 102 THR A O 1
ATOM 748 N N . ALA A 1 103 ? 3.234 5.290 5.630 1.00 98.00 103 ALA A N 1
ATOM 749 C CA . ALA A 1 103 ? 2.754 4.245 6.526 1.00 98.00 103 ALA A CA 1
ATOM 750 C C . ALA A 1 103 ? 2.335 4.814 7.885 1.00 98.00 103 ALA A C 1
ATOM 752 O O . ALA A 1 103 ? 1.242 4.507 8.352 1.00 98.00 103 ALA A O 1
ATOM 753 N N . ALA A 1 104 ? 3.155 5.678 8.486 1.00 97.94 104 ALA A N 1
ATOM 754 C CA . ALA A 1 104 ? 2.841 6.354 9.739 1.00 97.94 104 ALA A CA 1
ATOM 755 C C . ALA A 1 104 ? 1.556 7.185 9.614 1.00 97.94 104 ALA A C 1
ATOM 757 O O . ALA A 1 104 ? 0.667 7.058 10.452 1.00 97.94 104 ALA A O 1
ATOM 758 N N . PHE A 1 105 ? 1.409 7.945 8.524 1.00 98.25 105 PHE A N 1
ATOM 759 C CA . PHE A 1 105 ? 0.184 8.687 8.228 1.00 98.25 105 PHE A CA 1
ATOM 760 C C . PHE A 1 105 ? -1.038 7.761 8.140 1.00 98.25 105 PHE A C 1
ATOM 762 O O . PHE A 1 105 ? -2.013 7.957 8.863 1.00 98.25 105 PHE A O 1
ATOM 769 N N . LEU A 1 106 ? -0.977 6.704 7.326 1.00 97.94 106 LEU A N 1
ATOM 770 C CA . LEU A 1 106 ? -2.090 5.762 7.161 1.00 97.94 106 LEU A CA 1
ATOM 771 C C . LEU A 1 106 ? -2.427 4.989 8.444 1.00 97.94 106 LEU A C 1
ATOM 773 O O . LEU A 1 106 ? -3.572 4.560 8.613 1.00 97.94 106 LEU A O 1
ATOM 777 N N . LEU A 1 107 ? -1.467 4.809 9.350 1.00 97.25 107 LEU A N 1
ATOM 778 C CA . LEU A 1 107 ? -1.672 4.175 10.653 1.00 97.25 107 LEU A CA 1
ATOM 779 C C . LEU A 1 107 ? -2.219 5.137 11.721 1.00 97.25 107 LEU A C 1
ATOM 781 O O . LEU A 1 107 ? -2.718 4.670 12.737 1.00 97.25 107 LEU A O 1
ATOM 785 N N . SER A 1 108 ? -2.175 6.446 11.475 1.00 96.81 108 SER A N 1
ATOM 786 C CA . SER A 1 108 ? -2.583 7.498 12.416 1.00 96.81 108 SER A CA 1
ATOM 787 C C . SER A 1 108 ? -4.024 8.000 12.211 1.00 96.81 108 SER A C 1
ATOM 789 O O . SER A 1 108 ? -4.644 7.743 11.175 1.00 96.81 108 SER A O 1
ATOM 791 N N . ASP A 1 109 ? -4.550 8.746 13.187 1.00 96.06 109 ASP A N 1
ATOM 792 C CA . ASP A 1 109 ? -5.914 9.308 13.187 1.00 96.06 109 ASP A CA 1
ATOM 793 C C . ASP A 1 109 ? -6.218 10.331 12.074 1.00 96.06 109 ASP A C 1
ATOM 795 O O . ASP A 1 109 ? -7.352 10.344 11.583 1.00 96.06 109 ASP A O 1
ATOM 799 N N . PRO A 1 110 ? -5.261 11.154 11.592 1.00 96.75 110 PRO A N 1
ATOM 800 C CA . PRO A 1 110 ? -5.475 12.004 10.419 1.00 96.75 110 PRO A CA 1
ATOM 801 C C . PRO A 1 110 ? -5.928 11.246 9.162 1.00 96.75 110 PRO A C 1
ATOM 803 O O . PRO A 1 110 ? -6.580 11.828 8.299 1.00 96.75 110 PRO A O 1
ATOM 806 N N . ALA A 1 111 ? -5.634 9.946 9.060 1.00 97.25 111 ALA A N 1
ATOM 807 C CA . ALA A 1 111 ? -6.099 9.078 7.979 1.00 97.25 111 ALA A CA 1
ATOM 808 C C . ALA A 1 111 ? -7.411 8.336 8.314 1.00 97.25 111 ALA A C 1
ATOM 810 O O . ALA A 1 111 ? -7.731 7.334 7.672 1.00 97.25 111 ALA A O 1
ATOM 811 N N . SER A 1 112 ? -8.176 8.790 9.313 1.00 96.75 112 SER A N 1
ATOM 812 C CA . SER A 1 112 ? -9.427 8.155 9.771 1.00 96.75 112 SER A CA 1
ATOM 813 C C . SER A 1 112 ? -10.470 7.966 8.664 1.00 96.75 112 SER A C 1
ATOM 815 O O . SER A 1 112 ? -11.212 6.987 8.693 1.00 96.75 112 SER A O 1
ATOM 817 N N . GLY A 1 113 ? -10.481 8.837 7.652 1.00 96.81 113 GLY A N 1
ATOM 818 C CA . GLY A 1 113 ? -11.350 8.718 6.475 1.00 96.81 113 GLY A CA 1
ATOM 819 C C . GLY A 1 113 ? -10.837 7.791 5.365 1.00 96.81 113 GLY A C 1
ATOM 820 O O . GLY A 1 113 ? -11.510 7.648 4.350 1.00 96.81 113 GLY A O 1
ATOM 821 N N . ILE A 1 114 ? -9.655 7.181 5.512 1.00 98.06 114 ILE A N 1
ATOM 822 C CA . ILE A 1 114 ? -8.995 6.400 4.454 1.00 98.06 114 ILE A CA 1
ATOM 823 C C . ILE A 1 114 ? -9.000 4.912 4.827 1.00 98.06 114 ILE A C 1
ATOM 825 O O . ILE A 1 114 ? -8.321 4.491 5.773 1.00 98.06 114 ILE A O 1
ATOM 829 N N . THR A 1 115 ? -9.752 4.109 4.072 1.00 98.0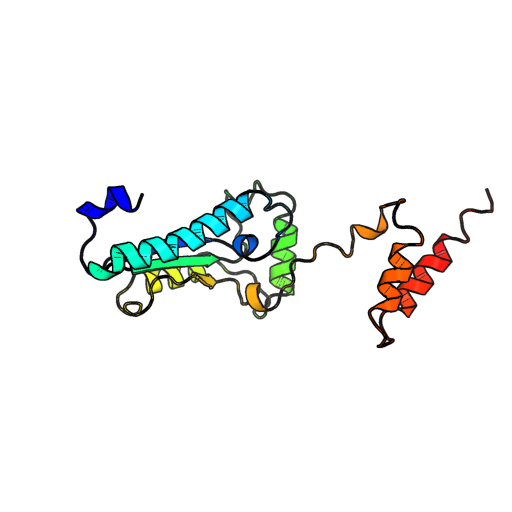6 115 THR A N 1
ATOM 830 C CA . THR A 1 115 ? -9.821 2.643 4.194 1.00 98.06 115 THR A CA 1
ATOM 831 C C . THR A 1 115 ? -10.085 2.000 2.830 1.00 98.06 115 THR A C 1
ATOM 833 O O . THR A 1 115 ? -10.692 2.615 1.959 1.00 98.06 115 THR A O 1
ATOM 836 N N . GLY A 1 116 ? -9.639 0.759 2.638 1.00 97.31 116 GLY A N 1
ATOM 837 C CA . GLY A 1 116 ? -9.759 0.021 1.377 1.00 97.31 116 GLY A CA 1
ATOM 838 C C . GLY A 1 116 ? -8.806 0.496 0.276 1.00 97.31 116 GLY A C 1
ATOM 839 O O . GLY A 1 116 ? -8.871 -0.027 -0.838 1.00 97.31 116 GLY A O 1
ATOM 840 N N . GLU A 1 117 ? -7.923 1.447 0.582 1.00 98.00 117 GLU A N 1
ATOM 841 C CA . GLU A 1 117 ? -7.158 2.205 -0.405 1.00 98.00 117 GLU A CA 1
ATOM 842 C C . GLU A 1 117 ? -5.769 1.606 -0.651 1.00 98.00 117 GLU A C 1
ATOM 844 O O . GLU A 1 117 ? -5.139 1.059 0.263 1.00 98.00 117 GLU A O 1
ATOM 849 N N . ILE A 1 118 ? -5.272 1.740 -1.886 1.00 97.88 118 ILE A N 1
ATOM 850 C CA . ILE A 1 118 ? -3.902 1.379 -2.269 1.00 97.88 118 ILE A CA 1
ATOM 851 C C . ILE A 1 118 ? -3.141 2.649 -2.662 1.00 97.88 118 ILE A C 1
ATOM 853 O O . ILE A 1 118 ? -3.124 3.066 -3.818 1.00 97.88 118 ILE A O 1
ATOM 857 N N . THR A 1 119 ? -2.463 3.261 -1.695 1.00 97.31 119 THR A N 1
ATOM 858 C CA . THR A 1 119 ? -1.727 4.511 -1.913 1.00 97.31 119 THR A CA 1
ATOM 859 C C . THR A 1 119 ? -0.405 4.253 -2.636 1.00 97.31 119 THR A C 1
ATOM 861 O O . THR A 1 119 ? 0.425 3.469 -2.174 1.00 97.31 119 THR A O 1
ATOM 864 N N . CYS A 1 120 ? -0.175 4.922 -3.766 1.00 96.12 120 CYS A N 1
ATOM 865 C CA . CYS A 1 120 ? 1.080 4.810 -4.513 1.00 96.12 120 CYS A CA 1
ATOM 866 C C . CYS A 1 120 ? 2.164 5.727 -3.926 1.00 96.12 120 CYS A C 1
ATOM 868 O O . CYS A 1 120 ? 1.975 6.937 -3.830 1.00 96.12 120 CYS A O 1
ATOM 870 N N . VAL A 1 121 ? 3.318 5.151 -3.581 1.00 96.69 121 VAL A N 1
ATOM 871 C CA . VAL A 1 121 ? 4.517 5.863 -3.107 1.00 96.69 121 VAL A CA 1
ATOM 872 C C . VAL A 1 121 ? 5.690 5.441 -3.982 1.00 96.69 121 VAL A C 1
ATOM 874 O O . VAL A 1 121 ? 6.482 4.566 -3.637 1.00 96.69 121 VAL A O 1
ATOM 877 N N . ASP A 1 122 ? 5.756 6.010 -5.180 1.00 94.19 122 ASP A N 1
ATOM 878 C CA . ASP A 1 122 ? 6.653 5.545 -6.244 1.00 94.19 122 ASP A CA 1
ATOM 879 C C . ASP A 1 122 ? 7.189 6.683 -7.133 1.00 94.19 122 ASP A C 1
ATOM 881 O O . ASP A 1 122 ? 7.614 6.457 -8.270 1.00 94.19 122 ASP A O 1
ATOM 885 N N . GLY A 1 123 ? 7.117 7.919 -6.631 1.00 92.88 123 GLY A N 1
ATOM 886 C CA . GLY A 1 123 ? 7.518 9.126 -7.350 1.00 92.88 123 GLY A CA 1
ATOM 887 C C . GLY A 1 123 ? 6.657 9.455 -8.571 1.00 92.88 123 GLY A C 1
ATOM 888 O O . GLY A 1 123 ? 7.113 10.214 -9.427 1.00 92.88 123 GLY A O 1
ATOM 889 N N . GLY A 1 124 ? 5.451 8.878 -8.663 1.00 91.44 124 GLY A N 1
ATOM 890 C CA . GLY A 1 124 ? 4.505 9.040 -9.769 1.00 91.44 124 GLY A CA 1
ATOM 891 C C . GLY A 1 124 ? 4.727 8.056 -10.921 1.00 91.44 124 GLY A C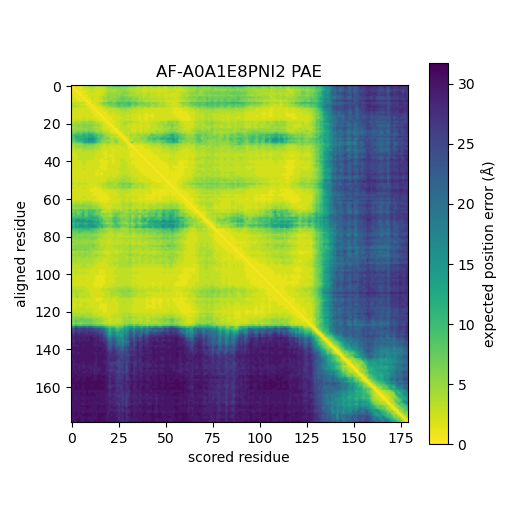 1
ATOM 892 O O . GLY A 1 124 ? 4.135 8.212 -11.990 1.00 91.44 124 GLY A O 1
ATOM 893 N N . SER A 1 125 ? 5.599 7.060 -10.742 1.00 88.75 125 SER A N 1
ATOM 894 C CA . SER A 1 125 ? 5.957 6.111 -11.801 1.00 88.75 125 SER A CA 1
ATOM 895 C C . SER A 1 125 ? 4.777 5.250 -12.257 1.00 88.75 125 SER A C 1
ATOM 897 O O . SER A 1 125 ? 4.608 5.057 -13.461 1.00 88.75 125 SER A O 1
ATOM 899 N N . SER A 1 126 ? 3.905 4.818 -11.345 1.00 88.69 126 SER A N 1
ATOM 900 C CA . SER A 1 126 ? 2.662 4.094 -11.653 1.00 88.69 126 SER A CA 1
ATOM 901 C C . SER A 1 126 ? 1.761 4.814 -12.654 1.00 88.69 126 SER A C 1
ATOM 903 O O . SER A 1 126 ? 1.147 4.164 -13.500 1.00 88.69 126 SER A O 1
ATOM 905 N N . GLN A 1 127 ? 1.692 6.143 -12.605 1.00 88.25 127 GLN A N 1
ATOM 906 C CA . GLN A 1 127 ? 0.775 6.911 -13.448 1.00 88.25 127 GLN A CA 1
ATOM 907 C C . GLN A 1 127 ? 1.289 7.055 -14.880 1.00 88.25 127 GLN A C 1
ATOM 909 O O . GLN A 1 127 ? 0.512 6.950 -15.825 1.00 88.25 127 GLN A O 1
ATOM 914 N N . VAL A 1 128 ? 2.601 7.231 -15.053 1.00 85.19 128 VAL A N 1
ATOM 915 C CA . VAL A 1 128 ? 3.178 7.608 -16.355 1.00 85.19 128 VAL A CA 1
ATOM 916 C C . VAL A 1 128 ? 3.963 6.496 -17.045 1.00 85.19 128 VAL A C 1
ATOM 918 O O . VAL A 1 128 ? 4.161 6.557 -18.256 1.00 85.19 128 VAL A O 1
ATOM 921 N N . MET A 1 129 ? 4.436 5.477 -16.320 1.00 68.50 129 MET A N 1
ATOM 922 C CA . MET A 1 129 ? 5.287 4.448 -16.918 1.00 68.50 129 MET A CA 1
ATOM 923 C C . MET A 1 129 ? 4.473 3.282 -17.470 1.00 68.50 129 MET A C 1
ATOM 925 O O . MET A 1 129 ? 3.937 2.461 -16.721 1.00 68.50 129 MET A O 1
ATOM 929 N N . ALA A 1 130 ? 4.454 3.141 -18.793 1.00 56.72 130 ALA A N 1
ATOM 930 C CA . ALA A 1 130 ? 4.102 1.876 -19.418 1.00 56.72 130 ALA A CA 1
ATOM 931 C C . ALA A 1 130 ? 5.253 0.886 -19.188 1.00 56.72 130 ALA A C 1
ATOM 933 O O . ALA A 1 130 ? 6.397 1.154 -19.556 1.00 56.72 130 ALA A O 1
ATOM 934 N N . VAL A 1 131 ? 4.964 -0.258 -18.566 1.00 53.56 131 VAL A N 1
ATOM 935 C CA . VAL A 1 131 ? 5.957 -1.313 -18.338 1.00 53.56 131 VAL A CA 1
ATOM 936 C C . VAL A 1 131 ? 6.157 -2.107 -19.638 1.00 53.56 131 VAL A C 1
ATOM 938 O O . VAL A 1 131 ? 5.836 -3.284 -19.722 1.00 53.56 131 VAL A O 1
ATOM 941 N N . HIS A 1 132 ? 6.635 -1.451 -20.696 1.00 45.09 132 HIS A N 1
ATOM 942 C CA . HIS A 1 132 ? 7.071 -2.116 -21.922 1.00 45.09 132 HIS A CA 1
ATOM 943 C C . HIS A 1 132 ? 8.592 -2.223 -21.904 1.00 45.09 132 HIS A C 1
ATOM 945 O O . HIS A 1 132 ? 9.301 -1.322 -22.343 1.00 45.09 132 HIS A O 1
ATOM 951 N N . THR A 1 133 ? 9.113 -3.341 -21.407 1.00 43.00 133 THR A N 1
ATOM 952 C CA . THR A 1 133 ? 10.521 -3.698 -21.619 1.00 43.00 133 THR A CA 1
ATOM 953 C C . THR A 1 133 ? 10.686 -4.467 -22.919 1.00 43.00 133 THR A C 1
ATOM 955 O O . THR A 1 133 ? 11.168 -5.587 -22.895 1.00 43.00 133 THR A O 1
ATOM 958 N N . GLU A 1 134 ? 10.286 -3.908 -24.056 1.00 39.97 134 GLU A N 1
ATOM 959 C CA . GLU A 1 134 ? 10.626 -4.502 -25.354 1.00 39.97 134 GLU A CA 1
ATOM 960 C C . GLU A 1 134 ? 10.816 -3.421 -26.421 1.00 39.97 134 GLU A C 1
ATOM 962 O O . GLU A 1 134 ? 10.016 -3.266 -27.336 1.00 39.97 134 GLU A O 1
ATOM 967 N N . THR A 1 135 ? 11.927 -2.692 -26.343 1.00 39.25 135 THR A N 1
ATOM 968 C CA . THR A 1 135 ? 12.579 -2.164 -27.556 1.00 39.25 135 THR A CA 1
ATOM 969 C C . THR A 1 135 ? 13.920 -2.838 -27.851 1.00 39.25 135 THR A C 1
ATOM 971 O O . THR A 1 135 ? 14.412 -2.719 -28.967 1.00 39.25 135 THR A O 1
ATOM 974 N N . GLU A 1 136 ? 14.470 -3.650 -26.937 1.00 40.31 136 GLU A N 1
ATOM 975 C CA . GLU A 1 136 ? 15.707 -4.414 -27.194 1.00 40.31 136 GLU A CA 1
ATOM 976 C C . GLU A 1 136 ? 15.483 -5.907 -27.505 1.00 40.31 136 GLU A C 1
ATOM 978 O O . GL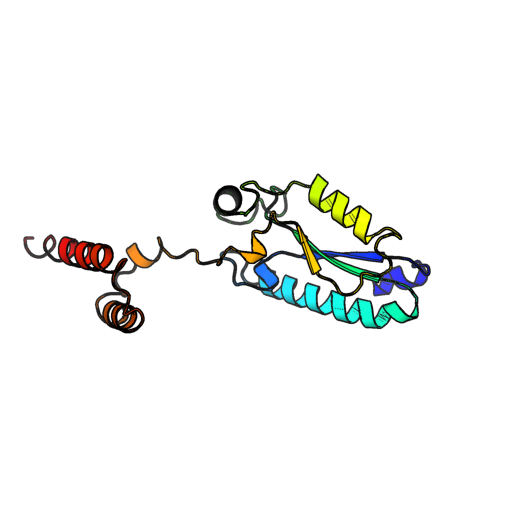U A 1 136 ? 16.328 -6.520 -28.155 1.00 40.31 136 GLU A O 1
ATOM 983 N N . GLN A 1 137 ? 14.337 -6.500 -27.145 1.00 40.38 137 GLN A N 1
ATOM 984 C CA . GLN A 1 137 ? 14.084 -7.933 -27.382 1.00 40.38 137 GLN A CA 1
ATOM 985 C C . GLN A 1 137 ? 13.800 -8.256 -28.866 1.00 40.38 137 GLN A C 1
ATOM 987 O O . GLN A 1 137 ? 14.165 -9.321 -29.363 1.00 40.38 137 GLN A O 1
ATOM 992 N N . CYS A 1 138 ? 13.214 -7.317 -29.620 1.00 32.69 138 CYS A N 1
ATOM 993 C CA . CYS A 1 138 ? 12.804 -7.547 -31.014 1.00 32.69 138 CYS A CA 1
ATOM 994 C C . CYS A 1 138 ? 13.986 -7.565 -32.013 1.00 32.69 138 CYS A C 1
ATOM 996 O O . CYS A 1 138 ? 13.829 -7.954 -33.168 1.00 32.69 138 CYS A O 1
ATOM 998 N N . ALA A 1 139 ? 15.194 -7.173 -31.589 1.00 40.94 139 ALA A N 1
ATOM 999 C CA . ALA A 1 139 ? 16.372 -7.125 -32.459 1.00 40.94 139 ALA A CA 1
ATOM 1000 C C . ALA A 1 139 ? 17.079 -8.487 -32.643 1.00 40.94 139 ALA A C 1
ATOM 1002 O O . ALA A 1 139 ? 17.962 -8.598 -33.502 1.00 40.94 139 ALA A O 1
ATOM 1003 N N . GLY A 1 140 ? 16.721 -9.507 -31.850 1.00 38.81 140 GLY A N 1
ATOM 1004 C CA . GLY A 1 140 ? 17.403 -10.808 -31.826 1.00 38.81 140 GLY A CA 1
ATOM 1005 C C . GLY A 1 140 ? 16.627 -11.981 -32.430 1.00 38.81 140 GLY A C 1
ATOM 1006 O O . GLY A 1 140 ? 17.238 -13.003 -32.751 1.00 38.81 140 GLY A O 1
ATOM 1007 N N . ASP A 1 141 ? 15.311 -11.853 -32.609 1.00 35.72 141 ASP A N 1
ATOM 1008 C CA . ASP A 1 141 ? 14.468 -13.001 -32.931 1.00 35.72 141 ASP A CA 1
ATOM 1009 C C . ASP A 1 141 ? 14.329 -13.200 -34.448 1.00 35.72 141 ASP A C 1
ATOM 1011 O O . ASP A 1 141 ? 13.667 -12.440 -35.161 1.00 35.72 141 ASP A O 1
ATOM 1015 N N . ARG A 1 142 ? 14.987 -14.241 -34.974 1.00 42.28 142 ARG A N 1
ATOM 1016 C CA . ARG A 1 142 ? 15.040 -14.552 -36.419 1.00 42.28 142 ARG A CA 1
ATOM 1017 C C . ARG A 1 142 ? 13.672 -14.893 -37.025 1.00 42.28 142 ARG A C 1
ATOM 1019 O O . ARG A 1 142 ? 13.560 -14.954 -38.247 1.00 42.28 142 ARG A O 1
ATOM 1026 N N . TYR A 1 143 ? 12.643 -15.066 -36.200 1.00 44.06 143 TYR A N 1
ATOM 1027 C CA . TYR A 1 143 ? 11.292 -15.428 -36.623 1.00 44.06 143 TYR A CA 1
ATOM 1028 C C . TYR A 1 143 ? 10.382 -14.235 -36.935 1.00 44.06 143 TYR A C 1
ATOM 1030 O O . TYR A 1 143 ? 9.343 -14.413 -37.567 1.00 44.06 143 TYR A O 1
ATOM 1038 N N . PHE A 1 144 ? 10.773 -13.005 -36.588 1.00 46.72 144 PHE A N 1
ATOM 1039 C CA . PHE A 1 144 ? 9.924 -11.823 -36.792 1.00 46.72 144 PHE A CA 1
ATOM 1040 C C . PHE A 1 144 ? 10.114 -11.147 -38.160 1.00 46.72 144 PHE A C 1
ATOM 1042 O O . PHE A 1 144 ? 9.979 -9.930 -38.312 1.00 46.72 144 PHE A O 1
ATOM 1049 N N . THR A 1 145 ? 10.456 -11.915 -39.196 1.00 54.12 145 THR A N 1
ATOM 1050 C CA . THR A 1 145 ? 10.704 -11.364 -40.531 1.00 54.12 145 THR A CA 1
ATOM 1051 C C . THR A 1 145 ? 9.438 -11.391 -41.399 1.00 54.12 145 THR A C 1
ATOM 1053 O O . THR A 1 145 ? 8.872 -12.430 -41.719 1.00 54.12 145 THR A O 1
ATOM 1056 N N . ARG A 1 146 ? 9.025 -10.181 -41.806 1.00 44.00 146 ARG A N 1
ATOM 1057 C CA . ARG A 1 146 ? 7.978 -9.782 -42.776 1.00 44.00 146 ARG A CA 1
ATOM 1058 C C . ARG A 1 146 ? 6.523 -9.663 -42.311 1.00 44.00 146 ARG A C 1
ATOM 1060 O O . ARG A 1 146 ? 5.934 -8.626 -42.611 1.00 44.00 146 ARG A O 1
ATOM 1067 N N . ALA A 1 147 ? 5.930 -10.629 -41.610 1.00 47.69 147 ALA A N 1
ATOM 1068 C CA . ALA A 1 147 ? 4.481 -10.574 -41.336 1.00 47.69 147 ALA A CA 1
ATOM 1069 C C . ALA A 1 147 ? 4.098 -9.455 -40.348 1.00 47.69 147 ALA A C 1
ATOM 1071 O O . ALA A 1 147 ? 3.223 -8.634 -40.620 1.00 47.69 147 ALA A O 1
ATOM 1072 N N . ALA A 1 148 ? 4.817 -9.358 -39.234 1.00 47.84 148 ALA A N 1
ATOM 1073 C CA . ALA A 1 148 ? 4.507 -8.390 -38.189 1.00 47.84 148 ALA A CA 1
ATOM 1074 C C . ALA A 1 148 ? 4.936 -6.952 -38.527 1.00 47.84 148 ALA A C 1
ATOM 1076 O O . ALA A 1 148 ? 4.299 -5.991 -38.101 1.00 47.84 148 ALA A O 1
ATOM 1077 N N . CYS A 1 149 ? 5.950 -6.792 -39.383 1.00 42.28 149 CYS A N 1
ATOM 1078 C CA . CYS A 1 149 ? 6.364 -5.482 -39.888 1.00 42.28 149 CYS A CA 1
ATOM 1079 C C . CYS A 1 149 ? 5.267 -4.851 -40.772 1.00 42.28 149 CYS A C 1
ATOM 1081 O O . CYS A 1 149 ? 5.034 -3.647 -40.707 1.00 42.28 149 CYS A O 1
ATOM 1083 N N . ARG A 1 150 ? 4.516 -5.665 -41.534 1.00 41.09 150 ARG A N 1
ATOM 1084 C CA . ARG A 1 150 ? 3.337 -5.199 -42.290 1.00 41.09 150 ARG A CA 1
ATOM 1085 C C . ARG A 1 150 ? 2.176 -4.781 -41.383 1.00 41.09 150 ARG A C 1
ATOM 1087 O O . ARG A 1 150 ? 1.477 -3.830 -41.714 1.00 41.09 150 ARG A O 1
ATOM 1094 N N . LEU A 1 151 ? 1.987 -5.458 -40.250 1.00 46.97 151 LEU A N 1
ATOM 1095 C CA . LEU A 1 151 ? 0.886 -5.168 -39.326 1.00 46.97 151 LEU A CA 1
ATOM 1096 C C . LEU A 1 151 ? 1.113 -3.881 -38.515 1.00 46.97 151 LEU A C 1
ATOM 1098 O O . LEU A 1 151 ? 0.168 -3.139 -38.259 1.00 46.97 151 LEU A O 1
ATOM 1102 N N . LEU A 1 152 ? 2.365 -3.601 -38.142 1.00 46.75 152 LEU A N 1
ATOM 1103 C CA . LEU A 1 152 ? 2.739 -2.389 -37.406 1.00 46.75 152 LEU A CA 1
ATOM 1104 C C . LEU A 1 152 ? 2.628 -1.121 -38.268 1.00 46.75 152 LEU A C 1
ATOM 1106 O O . LEU A 1 152 ? 2.180 -0.089 -37.777 1.00 46.75 152 LEU A O 1
ATOM 1110 N N . ILE A 1 153 ? 2.942 -1.209 -39.565 1.00 48.69 153 ILE A N 1
ATOM 1111 C CA . ILE A 1 153 ? 2.812 -0.078 -40.502 1.00 48.69 153 ILE A CA 1
ATOM 1112 C C . ILE A 1 153 ? 1.335 0.291 -40.745 1.00 48.69 153 ILE A C 1
ATOM 1114 O O . ILE A 1 153 ? 1.022 1.460 -40.942 1.00 48.69 153 ILE A O 1
ATOM 1118 N N . ALA A 1 154 ? 0.410 -0.672 -40.677 1.00 46.97 154 ALA A N 1
ATOM 1119 C CA . ALA A 1 154 ? -1.013 -0.436 -40.942 1.00 46.97 154 ALA A CA 1
ATOM 1120 C C . ALA A 1 154 ? -1.775 0.255 -39.790 1.00 46.97 154 ALA A C 1
ATOM 1122 O O . ALA A 1 154 ? -2.891 0.723 -40.001 1.00 46.97 154 ALA A O 1
ATOM 1123 N N . ARG A 1 155 ? -1.206 0.320 -38.576 1.00 45.72 155 ARG A N 1
ATOM 1124 C CA . ARG A 1 155 ? -1.895 0.841 -37.376 1.00 45.72 155 ARG A CA 1
ATOM 1125 C C . ARG A 1 155 ? -1.515 2.269 -36.972 1.00 45.72 155 ARG A C 1
ATOM 1127 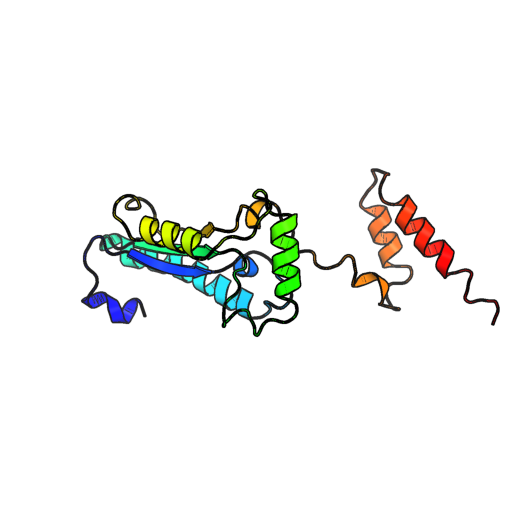O O . ARG A 1 155 ? -2.110 2.781 -36.031 1.00 45.72 155 ARG A O 1
ATOM 1134 N N . ASN A 1 156 ? -0.564 2.918 -37.649 1.00 41.09 156 ASN A N 1
ATOM 1135 C CA . ASN A 1 156 ? -0.109 4.261 -37.271 1.00 41.09 156 ASN A CA 1
ATOM 1136 C C . ASN A 1 156 ? 0.092 5.169 -38.507 1.00 41.09 156 ASN A C 1
ATOM 1138 O O . ASN A 1 156 ? 1.191 5.209 -39.068 1.00 41.09 156 ASN A O 1
ATOM 1142 N N . PRO A 1 157 ? -0.961 5.871 -38.976 1.00 40.72 157 PRO A N 1
ATOM 1143 C CA . PRO A 1 157 ? -0.903 6.700 -40.182 1.00 40.72 157 PRO A CA 1
ATOM 1144 C C . PRO A 1 157 ? -0.166 8.039 -39.982 1.00 40.72 157 PRO A C 1
ATOM 1146 O O . PRO A 1 157 ? 0.145 8.704 -40.966 1.00 40.72 157 PRO A O 1
ATOM 1149 N N . SER A 1 158 ? 0.193 8.429 -38.752 1.00 46.12 158 SER A N 1
ATOM 1150 C CA . SER A 1 158 ? 0.959 9.652 -38.452 1.00 46.12 158 SER A CA 1
ATOM 1151 C C . SER A 1 158 ? 2.482 9.418 -38.405 1.00 46.12 158 SER A C 1
ATOM 1153 O O . SER A 1 158 ? 3.166 9.695 -37.426 1.00 46.12 158 SER A O 1
ATOM 1155 N N . GLY A 1 159 ? 3.021 8.849 -39.481 1.00 48.00 159 GLY A N 1
ATOM 1156 C CA . GLY A 1 159 ? 4.081 9.462 -40.292 1.00 48.00 159 GLY A CA 1
ATOM 1157 C C . GLY A 1 159 ? 5.436 9.952 -39.744 1.00 48.00 159 GLY A C 1
ATOM 1158 O O . GLY A 1 159 ? 6.129 10.554 -40.559 1.00 48.00 159 GLY A O 1
ATOM 1159 N N . GLN A 1 160 ? 5.880 9.741 -38.493 1.00 45.53 160 GLN A N 1
ATOM 1160 C CA . GLN A 1 160 ? 7.214 10.262 -38.083 1.00 45.53 160 GLN A CA 1
ATOM 1161 C C . GLN A 1 160 ? 8.221 9.280 -37.457 1.00 45.53 160 GLN A C 1
ATOM 1163 O O . GLN A 1 160 ? 9.418 9.496 -37.624 1.00 45.53 160 GLN A O 1
ATOM 1168 N N . GLU A 1 161 ? 7.821 8.141 -36.880 1.00 44.12 161 GLU A N 1
ATOM 1169 C CA . GLU A 1 161 ? 8.801 7.159 -36.349 1.00 44.12 161 GLU A CA 1
ATOM 1170 C C . GLU A 1 161 ? 9.142 6.007 -37.320 1.00 44.12 161 GLU A C 1
ATOM 1172 O O . GLU A 1 161 ? 10.122 5.281 -37.144 1.00 44.12 161 GLU A O 1
ATOM 1177 N N . ASN A 1 162 ? 8.391 5.862 -38.417 1.00 47.88 162 ASN A N 1
ATOM 1178 C CA . ASN A 1 162 ? 8.488 4.690 -39.299 1.00 47.88 162 ASN A CA 1
ATOM 1179 C C . ASN A 1 162 ? 9.664 4.718 -40.299 1.00 47.88 162 ASN A C 1
ATOM 1181 O O . ASN A 1 162 ? 10.031 3.670 -40.840 1.00 47.88 162 ASN A O 1
ATOM 1185 N N . ALA A 1 163 ? 10.291 5.873 -40.549 1.00 45.66 163 ALA A N 1
ATOM 1186 C CA . ALA A 1 163 ? 11.387 5.974 -41.519 1.00 45.66 163 ALA A CA 1
ATOM 1187 C C . ALA A 1 163 ? 12.680 5.298 -41.020 1.00 45.66 163 ALA A C 1
ATOM 1189 O O . ALA A 1 163 ? 13.349 4.597 -41.783 1.00 45.66 163 ALA A O 1
ATOM 1190 N N . ALA A 1 164 ? 12.992 5.430 -39.726 1.00 44.69 164 ALA A N 1
ATOM 1191 C CA . ALA A 1 164 ? 14.179 4.825 -39.120 1.00 44.69 164 ALA A CA 1
ATOM 1192 C C . ALA A 1 164 ? 14.072 3.289 -39.054 1.00 44.69 164 ALA A C 1
ATOM 1194 O O . ALA A 1 164 ? 15.017 2.579 -39.410 1.00 44.69 164 ALA A O 1
ATOM 1195 N N . ALA A 1 165 ? 12.892 2.766 -38.702 1.00 42.69 165 ALA A N 1
ATOM 1196 C CA . ALA A 1 165 ? 12.623 1.327 -38.666 1.00 42.69 165 ALA A CA 1
ATOM 1197 C C . ALA A 1 165 ? 12.663 0.689 -40.071 1.00 42.69 165 ALA A C 1
ATOM 1199 O O . ALA A 1 165 ? 13.256 -0.378 -40.265 1.00 42.69 165 ALA A O 1
ATOM 1200 N N . ALA A 1 166 ? 12.107 1.366 -41.083 1.00 46.25 166 ALA A N 1
ATOM 1201 C CA . ALA A 1 166 ? 12.145 0.897 -42.469 1.00 46.25 166 ALA A CA 1
ATOM 1202 C C . ALA A 1 166 ? 13.561 0.941 -43.081 1.00 46.25 166 ALA A C 1
ATOM 1204 O O . ALA A 1 166 ? 13.907 0.074 -43.892 1.00 46.25 166 ALA A O 1
ATOM 1205 N N . ALA A 1 167 ? 14.392 1.917 -42.699 1.00 47.84 167 ALA A N 1
ATOM 1206 C CA . ALA A 1 167 ? 15.782 2.022 -43.147 1.00 47.84 167 ALA A CA 1
ATOM 1207 C C . ALA A 1 167 ? 16.681 0.941 -42.515 1.00 47.84 167 ALA A C 1
ATOM 1209 O O . ALA A 1 167 ? 17.465 0.297 -43.222 1.00 47.84 167 ALA A O 1
ATOM 1210 N N . ALA A 1 168 ? 16.509 0.659 -41.218 1.00 44.69 168 ALA A N 1
ATOM 1211 C CA . ALA A 1 168 ? 17.247 -0.391 -40.509 1.00 44.69 168 ALA A CA 1
ATOM 1212 C C . ALA A 1 168 ? 16.988 -1.795 -41.091 1.00 44.69 168 ALA A C 1
ATOM 1214 O O . ALA A 1 168 ? 17.907 -2.614 -41.200 1.00 44.69 168 ALA A O 1
ATOM 1215 N N . CYS A 1 169 ? 15.757 -2.056 -41.545 1.00 41.28 169 CYS A N 1
ATOM 1216 C CA . CYS A 1 169 ? 15.380 -3.329 -42.158 1.00 41.28 169 CYS A CA 1
ATOM 1217 C C . CYS A 1 169 ? 16.010 -3.524 -43.557 1.00 41.28 169 CYS A C 1
ATOM 1219 O O . CYS A 1 169 ? 16.448 -4.625 -43.900 1.00 41.28 169 CYS A O 1
ATOM 1221 N N . ARG A 1 170 ? 16.143 -2.453 -44.358 1.00 43.62 170 ARG A N 1
ATOM 1222 C CA . ARG A 1 170 ? 16.773 -2.518 -45.695 1.00 43.62 170 ARG A CA 1
ATOM 1223 C C . ARG A 1 170 ? 18.290 -2.700 -45.630 1.00 43.62 170 ARG A C 1
ATOM 1225 O O . ARG A 1 170 ? 18.854 -3.364 -46.499 1.00 43.62 170 ARG A O 1
ATOM 1232 N N . HIS A 1 171 ? 18.951 -2.160 -44.606 1.00 41.66 171 HIS A N 1
ATOM 1233 C CA . HIS A 1 171 ? 20.413 -2.203 -44.519 1.00 41.66 171 HIS A CA 1
ATOM 1234 C C . HIS A 1 171 ? 20.980 -3.582 -44.140 1.00 41.66 171 HIS A C 1
ATOM 1236 O O . HIS A 1 171 ? 22.083 -3.921 -44.575 1.00 41.66 171 HIS A O 1
ATOM 1242 N N . ARG A 1 172 ? 20.236 -4.410 -43.389 1.00 44.41 172 ARG A N 1
ATOM 1243 C CA . ARG A 1 172 ? 20.672 -5.777 -43.029 1.00 44.41 172 ARG A CA 1
ATOM 1244 C C . ARG A 1 172 ? 20.354 -6.838 -44.086 1.00 44.41 172 ARG A C 1
ATOM 1246 O O . ARG A 1 172 ? 21.023 -7.865 -44.107 1.00 44.41 172 ARG A O 1
ATOM 1253 N N . GLY A 1 173 ? 19.415 -6.579 -44.999 1.00 36.38 173 GLY A N 1
ATOM 1254 C CA . GLY A 1 173 ? 19.097 -7.496 -46.103 1.00 36.38 173 GLY A CA 1
ATOM 1255 C C . GLY A 1 173 ? 20.162 -7.561 -47.208 1.00 36.38 173 GLY A C 1
ATOM 1256 O O . GLY A 1 173 ? 20.262 -8.574 -47.890 1.00 36.38 173 GLY A O 1
ATOM 1257 N N . LYS A 1 174 ? 20.992 -6.519 -47.377 1.00 39.16 174 LYS A N 1
ATOM 1258 C CA . LYS A 1 174 ? 22.006 -6.463 -48.450 1.00 39.16 174 LYS A CA 1
ATOM 1259 C C . LYS A 1 174 ? 23.387 -7.029 -48.085 1.00 39.16 174 LYS A C 1
ATOM 1261 O O . LYS A 1 174 ? 24.176 -7.262 -48.987 1.00 39.16 174 LYS A O 1
ATOM 1266 N N . ARG A 1 175 ? 23.697 -7.289 -46.805 1.00 37.69 175 ARG A N 1
ATOM 1267 C CA . ARG A 1 175 ? 25.011 -7.836 -46.378 1.00 37.69 175 ARG A CA 1
ATOM 1268 C C . ARG A 1 175 ? 25.079 -9.369 -46.296 1.00 37.69 175 ARG A C 1
ATOM 1270 O O . ARG A 1 175 ? 26.039 -9.898 -45.752 1.00 37.69 175 ARG A O 1
ATOM 1277 N N . ARG A 1 176 ? 24.072 -10.097 -46.792 1.00 41.31 176 ARG A N 1
ATOM 1278 C CA . ARG A 1 176 ? 23.994 -11.568 -46.661 1.00 41.31 176 ARG A CA 1
ATOM 1279 C C . ARG A 1 176 ? 23.682 -12.313 -47.967 1.00 41.31 176 ARG A C 1
ATOM 1281 O O . ARG A 1 176 ? 23.142 -13.408 -47.918 1.00 41.31 176 ARG A O 1
ATOM 1288 N N . LEU A 1 177 ? 24.014 -11.709 -49.112 1.00 37.16 177 LEU A N 1
ATOM 1289 C CA . LEU A 1 177 ? 23.926 -12.327 -50.447 1.00 37.16 177 LEU A CA 1
ATOM 1290 C C . LEU A 1 177 ? 25.251 -12.230 -51.235 1.00 37.16 177 LEU A C 1
ATOM 1292 O O . LEU A 1 177 ? 25.249 -12.294 -52.457 1.00 37.16 177 LEU A O 1
ATOM 1296 N N . SER A 1 178 ? 26.385 -12.057 -50.551 1.00 40.03 178 SER A N 1
ATOM 1297 C CA . SER A 1 178 ? 27.722 -12.045 -51.169 1.00 40.03 178 SER A CA 1
ATOM 1298 C C . SER A 1 178 ? 28.728 -12.889 -50.377 1.00 40.03 178 SER A C 1
ATOM 1300 O O . SER A 1 178 ? 29.842 -12.445 -50.105 1.00 40.03 178 SER A O 1
ATOM 1302 N N . GLY A 1 179 ? 28.297 -14.074 -49.953 1.00 34.53 179 GLY A N 1
ATOM 1303 C CA . GLY A 1 179 ? 29.122 -15.117 -49.351 1.00 34.53 179 GLY A CA 1
ATOM 1304 C C . GLY A 1 179 ? 28.517 -16.465 -49.681 1.00 34.53 179 GLY A C 1
ATOM 1305 O O . GLY A 1 179 ? 27.276 -16.562 -49.536 1.00 34.53 179 GLY A O 1
#

Solvent-accessible surface area (backbone atoms only — not comparable to full-atom values): 10605 Å² total; per-residue (Å²): 109,68,82,76,47,49,91,77,58,52,70,67,36,52,47,79,46,83,43,39,63,38,39,84,41,75,40,86,90,36,66,70,56,15,57,54,33,35,53,51,56,52,46,27,38,56,45,15,65,73,31,41,89,58,46,25,33,18,32,34,36,26,42,40,72,58,99,43,83,81,45,72,76,42,79,67,44,70,55,52,46,55,49,41,19,69,68,12,78,66,52,35,64,46,57,70,63,61,51,46,52,51,49,52,45,59,55,35,74,94,28,71,92,57,53,43,43,71,48,76,48,29,40,56,29,81,81,74,58,76,73,70,92,63,84,71,64,76,80,71,54,88,80,69,72,64,68,62,60,56,55,59,61,74,74,52,88,82,83,72,74,61,65,62,59,56,50,58,58,57,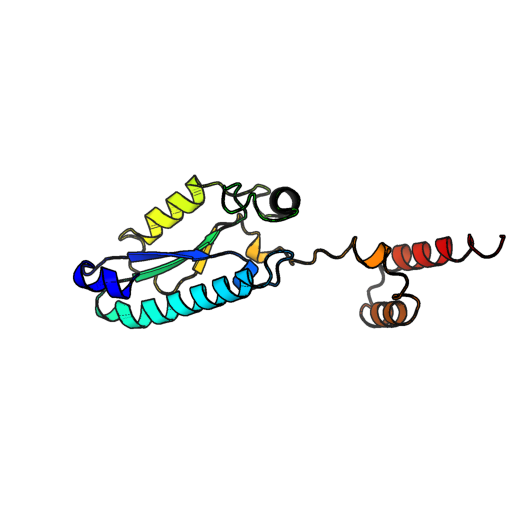63,65,65,69,78,74,79,86,123

pLDDT: mean 78.05, std 22.51, range [32.69, 98.31]

Organism: NCBI:txid29581

Radius of gyration: 22.72 Å; Cα contacts (8 Å, |Δi|>4): 209; chains: 1; bounding box: 47×28×71 Å

Nearest PDB structures (foldseek):
  2pd4-assembly1_D  TM=9.828E-01  e=4.124E-15  Helicobacter pylori
  1ulu-assembly1_B  TM=9.709E-01  e=2.613E-14  Thermus thermophilus
  3ojf-assembly1_A  TM=9.759E-01  e=3.402E-14  Bacillus cereus ATCC 14579
  4fs3-assembly1_A  TM=9.825E-01  e=8.563E-14  Staphylococcus aureus subsp. aureus MRSA252
  4cv1-assembly1_H  TM=9.757E-01  e=2.156E-13  Escherichia coli BL21(DE3)

InterPro domains:
  IPR002347 Short-chain dehydrogenase/reductase SDR [PF13561] (1-125)
  IPR002347 Short-chain dehydrogenase/reductase SDR [PR00081] (54-71)
  IPR002347 Short-chain dehydrogenase/reductase SDR [PR00081] (89-109)
  IPR014358 Enoyl-[acyl-carrier-protein] reductase (NADH) [PTHR43159] (1-134)
  IPR036291 NAD(P)-binding domain superfamily [SSF51735] (1-126)

Secondary structure (DSSP, 8-state):
-HHHHGGGPPTT-EEEEEE-GGGTS--TTTHHHHHHHHHHHHHHHHHHHHHHTTT-EEEEEEEPP---TTTTTSTTHHHHHHHHHHHSTTSS---HHHHHHHHHHHHSGGGTT--S-EEEESTTHHHH------SSGGGS-TT-SSHHHHHHHTT--S-SSHHHHHHHHHHHHSSSS--

Mean predicted aligned error: 13.07 Å

Foldseek 3Di:
DCVVCVVVDAQLFEAEEEAALLCVAPAPQCPVVNVVRVVVLVVQQVCQVVCVVRNYAGEYEHAADDDDPVQVPGPPSVVSQCVLLCPALQNHFDYVVQVVVVVVCRRDPVVSVDHSYYHYHGSRCSPPDDNDPPPPPVVPDPPPPDPVLVVVVVPDPPDDPVPVVVVVVVVVVPPPPPD

Sequence (179 aa):
MTKAALPLLHPGASVLTLTCLGAVRAAPYYNTMGLAKASREASVRHLAESLGQRGIRANGISAGPIKTLAASGIKDFSKLLGFVAKHAPLRRNVNIEEVGNTAAFLLSDPASGITGEITCVDGGSSQVMAVHTETEQCAGDRYFTRAACRLLIARNPSGQENAAAAAACRHRGKRRLSG